Protein AF-A0A1Q3EQX5-F1 (afdb_monomer)

Nearest PDB structures (foldseek):
  5hmq-assembly3_E  TM=5.995E-01  e=2.742E-09  Pseudomonas putida KT2440
  5hmq-assembly2_B  TM=6.016E-01  e=3.491E-09  Pseudomonas putida KT2440
  5hmq-assembly1_A  TM=6.024E-01  e=7.656E-09  Pseudomonas putida KT2440
  5hmq-assembly3_D  TM=6.014E-01  e=9.177E-09  Pseudomonas putida KT2440
  5hmq-assembly1_C  TM=6.022E-01  e=1.169E-08  Pseudomonas putida KT2440

Radius of gyration: 21.99 Å; Cα contacts (8 Å, |Δi|>4): 273; chains: 1; bounding box: 63×46×61 Å

Foldseek 3Di:
DDDPPPPPVDDDDAAEEELVVVDDLVPAAPLRSLVVCLVVPHQEYEYDPSNLVSQLVCVLVVPPCVLAPDDQDDPDPVSNSVRSVVSSQVSQVVSNYDYADDDDDPPQDDDPDVVVVVVVVVVVVVVVVCCVVVVPDDDDLVNVLVVLLVVVLVVLVVVVVVVAAAAEEAACPDPRGQEDVSRLSSQVSNPHLRYAYEDDPCSHCVNVFADPPDPVRGPVPDDPVVVVVVVVVSPVSGDPSRHDDDHDDDD

InterPro domains:
  IPR013022 Xylose isomerase-like, TIM barrel domain [PF01261] (35-211)
  IPR036237 Xylose isomerase-like superfamily [SSF51658] (18-209)
  IPR050312 IolE/XylA/MocC-like [PTHR12110] (12-208)

Sequence (251 aa):
MAAYTVLYPYARPKFAIASLSLGTNAHHDLPTKIRVASNLGYDGIEIFIPDFEGFVNQVREGKHTELFTEPIPTSSSTELDLACAAAVYNLCNSFGLEIPLYQPLRNFENFRSQGHIDTSLAEAERWLRIMPAMKCEKYTMDMYIDAQVDAFRQLGALAEKYGVRIGYEPLSWGTVIDNWMQVWEIVERVDLENVGVLLDSFNTLGNQYADPGQASTICKGQTLAAMLFNLEELAISIPRYATMTMIRLDV

pLDDT: mean 72.01, std 18.44, range [28.59, 95.38]

Mean predicted aligned error: 14.26 Å

Secondary structure (DSSP, 8-state):
---------SPPPP-EEEGGGG--TTTS-HHHHHHHHHHTT-SEEEPPHHHHHHHHHHHHTT-SGGG-SSPPP-S-HHHHHHHHHHHHHHHHHHTT---------TTS----SHHHHHHHHHHHHHHHHHTTTTT-----HHHHHHHHHHHHHHHHHHHGGGT--EEEPPPTT-SS--SHHHHHHHHHHH--TTEEE---HHHHHHHHHB-TTSTTSB-TT--HHHHHHHHHHHHHHS-TTTB--S-EE--

Structure (mmCIF, N/CA/C/O backbone):
data_AF-A0A1Q3EQX5-F1
#
_entry.id   AF-A0A1Q3EQX5-F1
#
loop_
_atom_site.group_PDB
_atom_site.id
_atom_site.type_symbol
_atom_site.label_atom_id
_atom_site.label_alt_id
_atom_site.label_comp_id
_atom_site.label_asym_id
_atom_site.label_entity_id
_atom_site.label_seq_id
_atom_site.pdbx_PDB_ins_code
_atom_site.Cartn_x
_atom_site.Cartn_y
_atom_site.Cartn_z
_atom_site.occupancy
_atom_site.B_iso_or_equiv
_atom_site.auth_seq_id
_atom_site.auth_comp_id
_atom_site.auth_asym_id
_atom_site.auth_atom_id
_atom_site.pdbx_PDB_model_num
ATOM 1 N N . MET A 1 1 ? -36.343 -4.597 -32.261 1.00 39.41 1 MET A N 1
ATOM 2 C CA . MET A 1 1 ? -34.948 -4.854 -31.844 1.00 39.41 1 MET A CA 1
ATOM 3 C C . MET A 1 1 ? -35.008 -5.487 -30.467 1.00 39.41 1 MET A C 1
ATOM 5 O O . MET A 1 1 ? -35.677 -4.917 -29.616 1.00 39.41 1 MET A O 1
ATOM 9 N N . ALA A 1 2 ? -34.407 -6.658 -30.259 1.00 36.16 2 ALA A N 1
ATOM 10 C CA . ALA A 1 2 ? -34.294 -7.234 -28.920 1.00 36.16 2 ALA A CA 1
ATOM 11 C C . ALA A 1 2 ? -33.076 -6.615 -28.223 1.00 36.16 2 ALA A C 1
ATOM 13 O O . ALA A 1 2 ? -31.996 -6.574 -28.813 1.00 36.16 2 ALA A O 1
ATOM 14 N N . ALA A 1 3 ? -33.251 -6.107 -27.004 1.00 39.91 3 ALA A N 1
ATOM 15 C CA . ALA A 1 3 ? -32.132 -5.626 -26.206 1.00 39.91 3 ALA A CA 1
ATOM 16 C C . ALA A 1 3 ? -31.326 -6.831 -25.701 1.00 39.91 3 ALA A C 1
ATOM 18 O O . ALA A 1 3 ? -31.868 -7.698 -25.016 1.00 39.91 3 ALA A O 1
ATOM 19 N N . TYR A 1 4 ? -30.036 -6.883 -26.037 1.00 39.75 4 TYR A N 1
ATOM 20 C CA . TYR A 1 4 ? -29.109 -7.837 -25.435 1.00 39.75 4 TYR A CA 1
ATOM 21 C C . TYR A 1 4 ? -28.805 -7.396 -24.000 1.00 39.75 4 TYR A C 1
ATOM 23 O O . TYR A 1 4 ? -27.875 -6.630 -23.757 1.00 39.75 4 TYR A O 1
ATOM 31 N N . THR A 1 5 ? -29.587 -7.887 -23.040 1.00 43.94 5 THR A N 1
ATOM 32 C CA . THR A 1 5 ? -29.215 -7.812 -21.625 1.00 43.94 5 THR A CA 1
ATOM 33 C C . THR A 1 5 ? -28.062 -8.782 -21.388 1.00 43.94 5 THR A C 1
ATOM 35 O O . THR A 1 5 ? -28.277 -9.978 -21.194 1.00 43.94 5 THR A O 1
ATOM 38 N N . VAL A 1 6 ? -26.829 -8.273 -21.429 1.00 46.66 6 VAL A N 1
ATOM 39 C CA . VAL A 1 6 ? -25.641 -9.029 -21.020 1.00 46.66 6 VAL A CA 1
ATOM 40 C C . VAL A 1 6 ? -25.728 -9.257 -19.512 1.00 46.66 6 VAL A C 1
ATOM 42 O O . VAL A 1 6 ? -25.419 -8.377 -18.711 1.00 46.66 6 VAL A O 1
ATOM 45 N N . LEU A 1 7 ? -26.197 -10.442 -19.125 1.00 42.22 7 LEU A N 1
ATOM 46 C CA . LEU A 1 7 ? -26.179 -10.902 -17.742 1.00 42.22 7 LEU A CA 1
ATOM 47 C C . LEU A 1 7 ? -24.734 -11.236 -17.360 1.00 42.22 7 LEU A C 1
ATOM 49 O O . LEU A 1 7 ? -24.261 -12.341 -17.619 1.00 42.22 7 LEU A O 1
ATOM 53 N N . TYR A 1 8 ? -24.035 -10.287 -16.738 1.00 43.44 8 TYR A N 1
ATOM 54 C CA . TYR A 1 8 ? -22.790 -10.589 -16.037 1.00 43.44 8 TYR A CA 1
ATOM 55 C C . TYR A 1 8 ? -23.115 -11.518 -14.851 1.00 43.44 8 TYR A C 1
ATOM 57 O O . TYR A 1 8 ? -23.875 -11.114 -13.971 1.00 43.44 8 TYR A O 1
ATOM 65 N N . PRO A 1 9 ? -22.569 -12.748 -14.788 1.00 54.41 9 PRO A N 1
ATOM 66 C CA . PRO A 1 9 ? -22.920 -13.731 -13.756 1.00 54.41 9 PRO A CA 1
ATOM 67 C C . PRO A 1 9 ? -22.242 -13.464 -12.400 1.00 54.41 9 PRO A C 1
ATOM 69 O O . PRO A 1 9 ? -22.281 -14.306 -11.505 1.00 54.41 9 PRO A O 1
ATOM 72 N N . TYR A 1 10 ? -21.599 -12.307 -12.244 1.00 55.72 10 TYR A N 1
ATOM 73 C CA . TYR A 1 10 ? -20.853 -11.920 -11.055 1.00 55.72 10 TYR A CA 1
ATOM 74 C C . TYR A 1 10 ? -21.600 -10.817 -10.308 1.00 55.72 10 TYR A C 1
ATOM 76 O O . TYR A 1 10 ? -22.130 -9.889 -10.920 1.00 55.72 10 TYR A O 1
ATOM 84 N N . ALA A 1 11 ? -21.620 -10.906 -8.975 1.00 66.12 11 ALA A N 1
ATOM 85 C CA . ALA A 1 11 ? -22.065 -9.801 -8.133 1.00 66.12 11 ALA A CA 1
ATOM 86 C C . ALA A 1 11 ? -21.273 -8.529 -8.480 1.00 66.12 11 ALA A C 1
ATOM 88 O O . ALA A 1 11 ? -20.097 -8.621 -8.848 1.00 66.12 11 ALA A O 1
ATOM 89 N N . ARG A 1 12 ? -21.905 -7.351 -8.356 1.00 72.38 12 ARG A N 1
ATOM 90 C CA . ARG A 1 12 ? -21.215 -6.079 -8.615 1.00 72.38 12 ARG A CA 1
ATOM 91 C C . ARG A 1 12 ? -19.914 -6.026 -7.794 1.00 72.38 12 ARG A C 1
ATOM 93 O O . ARG A 1 12 ? -19.954 -6.405 -6.619 1.00 72.38 12 ARG A O 1
ATOM 100 N N . PRO A 1 13 ? -18.784 -5.574 -8.366 1.00 69.25 13 PRO A N 1
ATOM 101 C CA . PRO A 1 13 ? -17.584 -5.348 -7.577 1.00 69.25 13 PRO A CA 1
ATOM 102 C C . PRO A 1 13 ? -17.877 -4.380 -6.426 1.00 69.25 13 PRO A C 1
ATOM 104 O O . PRO A 1 13 ? -18.738 -3.499 -6.547 1.00 69.25 13 PRO A O 1
ATOM 107 N N . LYS A 1 14 ? -17.167 -4.566 -5.311 1.00 71.00 14 LYS A N 1
ATOM 108 C CA . LYS A 1 14 ? -17.098 -3.557 -4.256 1.00 71.00 14 LYS A CA 1
ATOM 109 C C . LYS A 1 14 ? -16.075 -2.501 -4.660 1.00 71.00 14 LYS A C 1
ATOM 111 O O . LYS A 1 14 ? -14.996 -2.868 -5.119 1.00 71.00 14 LYS A O 1
ATOM 116 N N . PHE A 1 15 ? -16.393 -1.227 -4.465 1.00 74.81 15 PHE A N 1
ATOM 117 C CA . PHE A 1 15 ? -15.495 -0.116 -4.786 1.00 74.81 15 PHE A CA 1
ATOM 118 C C . PHE A 1 15 ? -15.176 0.707 -3.542 1.00 74.81 15 PHE A C 1
ATOM 120 O O . PHE A 1 15 ? -16.088 1.140 -2.846 1.00 74.81 15 PHE A O 1
ATOM 127 N N . ALA A 1 16 ? -13.894 0.969 -3.295 1.00 70.25 16 ALA A N 1
ATOM 128 C CA . ALA A 1 16 ? -13.433 1.881 -2.252 1.00 70.25 16 ALA A CA 1
ATOM 129 C C . ALA A 1 16 ? -12.752 3.114 -2.867 1.00 70.25 16 ALA A C 1
ATOM 131 O O . ALA A 1 16 ? -12.384 3.101 -4.043 1.00 70.25 16 ALA A O 1
ATOM 132 N N . ILE A 1 17 ? -12.586 4.176 -2.077 1.00 81.50 17 ILE A N 1
ATOM 133 C CA . ILE A 1 17 ? -11.871 5.398 -2.474 1.00 81.50 17 ILE A CA 1
ATOM 134 C C . ILE A 1 17 ? -10.913 5.856 -1.370 1.00 81.50 17 ILE A C 1
ATOM 136 O O . ILE A 1 17 ? -11.263 5.816 -0.194 1.00 81.50 17 ILE A O 1
ATOM 140 N N . ALA A 1 18 ? -9.715 6.320 -1.722 1.00 76.25 18 ALA A N 1
ATOM 141 C CA . ALA A 1 18 ? -8.799 6.907 -0.748 1.00 76.25 18 ALA A CA 1
ATOM 142 C C . ALA A 1 18 ? -9.283 8.292 -0.292 1.00 76.25 18 ALA A C 1
ATOM 144 O O . ALA A 1 18 ? -9.729 9.114 -1.096 1.00 76.25 18 ALA A O 1
ATOM 145 N N . SER A 1 19 ? -9.154 8.596 1.000 1.00 74.50 19 SER A N 1
ATOM 146 C CA . SER A 1 19 ? -9.582 9.873 1.579 1.00 74.50 19 SER A CA 1
ATOM 147 C C . SER A 1 19 ? -8.845 11.062 0.954 1.00 74.50 19 SER A C 1
ATOM 149 O O . SER A 1 19 ? -9.437 12.129 0.788 1.00 74.50 19 SER A O 1
ATOM 151 N N . LEU A 1 20 ? -7.594 10.879 0.515 1.00 85.88 20 LEU A N 1
ATOM 152 C CA . LEU A 1 20 ? -6.826 11.875 -0.242 1.00 85.88 20 LEU A CA 1
ATOM 153 C C . LEU A 1 20 ? -7.478 12.224 -1.595 1.00 85.88 20 LEU A C 1
ATOM 155 O O . LEU A 1 20 ? -7.461 13.383 -2.010 1.00 85.88 20 LEU A O 1
ATOM 159 N N . SER A 1 21 ? -8.109 11.252 -2.262 1.00 88.06 21 SER A N 1
ATOM 160 C CA . SER A 1 21 ? -8.831 11.452 -3.528 1.00 88.06 21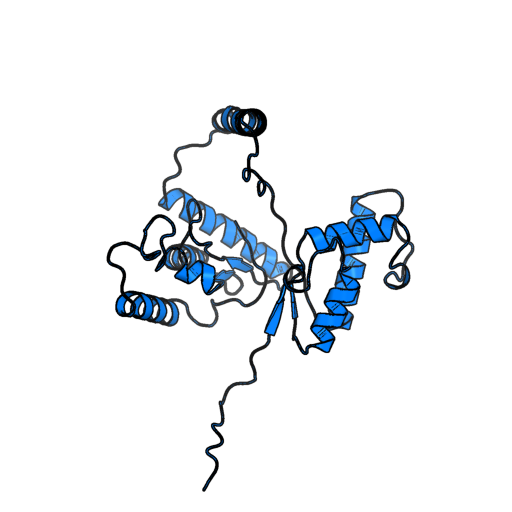 SER A CA 1
ATOM 161 C C . SER A 1 21 ? -10.120 12.268 -3.360 1.00 88.06 21 SER A C 1
ATOM 163 O O . SER A 1 21 ? -10.646 12.787 -4.341 1.00 88.06 21 SER A O 1
ATOM 165 N N . LEU A 1 22 ? -10.605 12.437 -2.124 1.00 90.25 22 LEU A N 1
ATOM 166 C CA . LEU A 1 22 ? -11.746 13.287 -1.763 1.00 90.25 22 LEU A CA 1
ATOM 167 C C . LEU A 1 22 ? -11.322 14.712 -1.344 1.00 90.25 22 LEU A C 1
ATOM 169 O O . LEU A 1 22 ? -12.043 15.401 -0.624 1.00 90.25 22 LEU A O 1
ATOM 173 N N . GLY A 1 23 ? -10.149 15.165 -1.802 1.00 89.69 23 GLY A N 1
ATOM 174 C CA . GLY A 1 23 ? -9.630 16.523 -1.611 1.00 89.69 23 GLY A CA 1
ATOM 175 C C . GLY A 1 23 ? -8.564 16.632 -0.516 1.00 89.69 23 GLY A C 1
ATOM 176 O O . GLY A 1 23 ? -8.268 15.681 0.197 1.00 89.69 23 GLY A O 1
ATOM 177 N N . THR A 1 24 ? -7.957 17.809 -0.353 1.00 88.38 24 THR A N 1
ATOM 178 C CA . THR A 1 24 ? -6.918 18.028 0.675 1.00 88.38 24 THR A CA 1
ATOM 179 C C . THR A 1 24 ? -7.499 18.152 2.092 1.00 88.38 24 THR A C 1
ATOM 181 O O . THR A 1 24 ? -8.534 18.800 2.281 1.00 88.38 24 THR A O 1
ATOM 184 N N . ASN A 1 25 ? -6.792 17.588 3.081 1.00 84.88 25 ASN A N 1
ATOM 185 C CA . ASN A 1 25 ? -7.068 17.717 4.520 1.00 84.88 25 ASN A CA 1
ATOM 186 C C . ASN A 1 25 ? -7.043 19.177 5.022 1.00 84.88 25 ASN A C 1
ATOM 188 O O . ASN A 1 25 ? -7.654 19.494 6.038 1.00 84.88 25 ASN A O 1
ATOM 192 N N . ALA A 1 26 ? -6.387 20.084 4.289 1.00 87.44 26 ALA A N 1
ATOM 193 C CA . ALA A 1 26 ? -6.350 21.515 4.590 1.00 87.44 26 ALA A CA 1
ATOM 194 C C . ALA A 1 26 ? -7.715 22.214 4.424 1.00 87.44 26 ALA A C 1
ATOM 196 O O . ALA A 1 26 ? -7.906 23.324 4.927 1.00 87.44 26 ALA A O 1
ATOM 197 N N . HIS A 1 27 ? -8.654 21.596 3.697 1.00 90.88 27 HIS A N 1
ATOM 198 C CA . HIS A 1 27 ? -9.968 22.172 3.378 1.00 90.88 27 HIS A CA 1
ATOM 199 C C . HIS A 1 27 ? -11.146 21.218 3.623 1.00 90.88 27 HIS A C 1
ATOM 201 O O . HIS A 1 27 ? -12.273 21.685 3.765 1.00 90.88 27 HIS A O 1
ATOM 207 N N . HIS A 1 28 ? -10.904 19.906 3.688 1.00 93.56 28 HIS A N 1
ATOM 208 C CA . HIS A 1 28 ? -11.940 18.888 3.855 1.00 93.56 28 HIS A CA 1
ATOM 209 C C . HIS A 1 28 ? -11.570 17.998 5.039 1.00 93.56 28 HIS A C 1
ATOM 211 O O . HIS A 1 28 ? -10.578 17.272 4.974 1.00 93.56 28 HIS A O 1
ATOM 217 N N . ASP A 1 29 ? -12.355 18.051 6.116 1.00 94.00 29 ASP A N 1
ATOM 218 C CA . ASP A 1 29 ? -12.143 17.168 7.260 1.00 94.00 29 ASP A CA 1
ATOM 219 C C . ASP A 1 29 ? -12.505 15.707 6.943 1.00 94.00 29 ASP A C 1
ATOM 221 O O . ASP A 1 29 ? -13.313 15.397 6.059 1.00 94.00 29 ASP A O 1
ATOM 225 N N . LEU A 1 30 ? -11.873 14.794 7.680 1.00 86.44 30 LEU A N 1
ATOM 226 C CA . LEU A 1 30 ? -12.050 13.359 7.500 1.00 86.44 30 LEU A CA 1
ATOM 227 C C . LEU A 1 30 ? -13.516 12.895 7.696 1.00 86.44 30 LEU A C 1
ATOM 229 O O . LEU A 1 30 ? -14.008 12.156 6.838 1.00 86.44 30 LEU A O 1
ATOM 233 N N . PRO A 1 31 ? -14.275 13.359 8.714 1.00 94.19 31 PRO A N 1
ATOM 234 C CA . PRO A 1 31 ? -15.697 13.030 8.843 1.00 94.19 31 PRO A CA 1
ATOM 235 C C . PRO A 1 31 ? -16.547 13.429 7.627 1.00 94.19 31 PRO A C 1
ATOM 237 O O . PRO A 1 31 ? -17.474 12.715 7.241 1.00 94.19 31 PRO A O 1
ATOM 240 N N . THR A 1 32 ? -16.245 14.556 6.984 1.00 95.19 32 THR A N 1
ATOM 241 C CA . THR A 1 32 ? -16.928 15.002 5.764 1.00 95.19 32 THR A CA 1
ATOM 242 C C . THR A 1 32 ? -16.579 14.120 4.572 1.00 95.19 32 THR A C 1
ATOM 244 O O . THR A 1 32 ? -17.487 13.718 3.844 1.00 95.19 32 THR A O 1
ATOM 247 N N . LYS A 1 33 ? -15.311 13.726 4.415 1.00 94.50 33 LYS A N 1
ATOM 248 C CA . LYS A 1 33 ? -14.885 12.776 3.373 1.00 94.50 33 LYS A CA 1
ATOM 249 C C . LYS A 1 33 ? -15.587 11.421 3.499 1.00 94.50 33 LYS A C 1
ATOM 251 O O . LYS A 1 33 ? -16.110 10.924 2.507 1.00 94.50 33 LYS A O 1
ATOM 256 N N . ILE A 1 34 ? -15.682 10.874 4.713 1.00 84.12 34 ILE A N 1
ATOM 257 C CA . ILE A 1 34 ? -16.412 9.625 5.003 1.00 84.12 34 ILE A CA 1
ATOM 258 C C . ILE A 1 34 ? -17.883 9.732 4.563 1.00 84.12 34 ILE A C 1
ATOM 260 O O . ILE A 1 34 ? -18.381 8.881 3.822 1.00 84.12 34 ILE A O 1
ATOM 264 N N . ARG A 1 35 ? -18.566 10.823 4.940 1.00 92.75 35 ARG A N 1
ATOM 265 C CA . ARG A 1 35 ? -19.962 11.086 4.539 1.00 92.75 35 ARG A CA 1
ATOM 266 C C . ARG A 1 35 ? -20.120 11.229 3.018 1.00 92.75 35 ARG A C 1
ATOM 268 O O . ARG A 1 35 ? -21.101 10.745 2.460 1.00 92.75 35 ARG A O 1
ATOM 275 N N . VAL A 1 36 ? -19.160 11.857 2.334 1.00 94.56 36 VAL A N 1
ATOM 276 C CA . VAL A 1 36 ? -19.157 11.984 0.865 1.00 94.56 36 VAL A CA 1
ATOM 277 C C . VAL A 1 36 ? -18.952 10.630 0.179 1.00 94.56 36 VAL A C 1
ATOM 279 O O . VAL A 1 36 ? -19.701 10.327 -0.746 1.00 94.56 36 VAL A O 1
ATOM 282 N N . ALA A 1 37 ? -18.017 9.794 0.644 1.00 85.19 37 ALA A N 1
ATOM 283 C CA . ALA A 1 37 ? -17.800 8.452 0.095 1.00 85.19 37 ALA A CA 1
ATOM 284 C C . ALA A 1 37 ? -19.085 7.602 0.149 1.00 85.19 37 ALA A C 1
ATOM 286 O O . ALA A 1 37 ? -19.503 7.041 -0.866 1.00 85.19 37 ALA A O 1
ATOM 287 N N . SER A 1 38 ? -19.762 7.596 1.304 1.00 87.75 38 SER A N 1
ATOM 288 C CA . SER A 1 38 ? -21.052 6.917 1.480 1.00 87.75 38 SER A CA 1
ATOM 289 C C . SER A 1 38 ? -22.136 7.470 0.543 1.00 87.75 38 SER A C 1
ATOM 291 O O . SER A 1 38 ? -22.792 6.699 -0.157 1.00 87.75 38 SER A O 1
ATOM 293 N N . ASN A 1 39 ? -22.290 8.797 0.454 1.00 92.56 39 ASN A N 1
ATOM 294 C CA . ASN A 1 39 ? -23.297 9.433 -0.408 1.00 92.56 39 ASN A CA 1
ATOM 295 C C . ASN A 1 39 ? -23.067 9.193 -1.912 1.00 92.56 39 ASN A C 1
ATOM 297 O O . ASN A 1 39 ? -24.021 9.230 -2.687 1.00 92.56 39 ASN A O 1
ATOM 301 N N . LEU A 1 40 ? -21.820 8.954 -2.330 1.00 91.88 40 LEU A N 1
ATOM 302 C CA . LEU A 1 40 ? -21.461 8.603 -3.709 1.00 91.88 40 LEU A CA 1
ATOM 303 C C . LEU A 1 40 ? -21.607 7.100 -4.014 1.00 91.88 40 LEU A C 1
ATOM 305 O O . LEU A 1 40 ? -21.437 6.697 -5.163 1.00 91.88 40 LEU A O 1
ATOM 309 N N . GLY A 1 41 ? -21.960 6.277 -3.020 1.00 85.69 41 GLY A N 1
ATOM 310 C CA . GLY A 1 41 ? -22.214 4.846 -3.195 1.00 85.69 41 GLY A CA 1
ATOM 311 C C . GLY A 1 41 ? -20.962 3.965 -3.214 1.00 85.69 41 GLY A C 1
ATOM 312 O O . GLY A 1 41 ? -21.034 2.847 -3.725 1.00 85.69 41 GLY A O 1
ATOM 313 N N . TYR A 1 42 ? -19.836 4.438 -2.668 1.00 80.44 42 TYR A N 1
ATOM 314 C CA . TYR A 1 42 ? -18.674 3.581 -2.419 1.00 80.44 42 TYR A CA 1
ATOM 315 C C . TYR A 1 42 ? -18.970 2.577 -1.293 1.00 80.44 42 TYR A C 1
ATOM 317 O O . TYR A 1 42 ? -19.637 2.893 -0.311 1.00 80.44 42 TYR A O 1
ATOM 325 N N . ASP A 1 43 ? -18.431 1.367 -1.431 1.00 75.94 43 ASP A N 1
ATOM 326 C CA . ASP A 1 43 ? -18.483 0.278 -0.450 1.00 75.94 43 ASP A CA 1
ATOM 327 C C . ASP A 1 43 ? -17.351 0.349 0.595 1.00 75.94 43 ASP A C 1
ATOM 329 O O . ASP A 1 43 ? -17.261 -0.530 1.450 1.00 75.94 43 ASP A O 1
ATOM 333 N N . GLY A 1 44 ? -16.449 1.331 0.487 1.00 67.75 44 GLY A N 1
ATOM 334 C CA . GLY A 1 44 ? -15.261 1.473 1.330 1.00 67.75 44 GLY A CA 1
ATOM 335 C C . GLY A 1 44 ? -14.612 2.859 1.222 1.00 67.75 44 GLY A C 1
ATOM 336 O O . GLY A 1 44 ? -14.765 3.556 0.217 1.00 67.75 44 GLY A O 1
ATOM 337 N N . ILE A 1 45 ? -13.845 3.246 2.242 1.00 72.62 45 ILE A N 1
ATOM 338 C CA . ILE A 1 45 ? -12.901 4.370 2.186 1.00 72.62 45 ILE A CA 1
ATOM 339 C C . ILE A 1 45 ? -11.558 3.899 2.754 1.00 72.62 45 ILE A C 1
ATOM 341 O O . ILE A 1 45 ? -11.537 3.193 3.755 1.00 72.62 45 ILE A O 1
ATOM 345 N N . GLU A 1 46 ? -10.450 4.276 2.127 1.00 72.75 46 GLU A N 1
ATOM 346 C CA . GLU A 1 46 ? -9.101 4.101 2.677 1.00 72.75 46 GLU A CA 1
ATOM 347 C C . GLU A 1 46 ? -8.671 5.413 3.343 1.00 72.75 46 GLU A C 1
ATOM 349 O O . GLU A 1 46 ? -8.841 6.484 2.760 1.00 72.75 46 GLU A O 1
ATOM 354 N N . ILE A 1 47 ? -8.124 5.361 4.561 1.00 67.31 47 ILE A N 1
ATOM 355 C CA . ILE A 1 47 ? -7.754 6.573 5.307 1.00 67.31 47 ILE A CA 1
ATOM 356 C C . ILE A 1 47 ? -6.274 6.891 5.143 1.00 67.31 47 ILE A C 1
ATOM 358 O O . ILE A 1 47 ? -5.402 6.146 5.584 1.00 67.31 47 ILE A O 1
ATOM 362 N N . PHE A 1 48 ? -6.012 8.051 4.548 1.00 76.44 48 PHE A N 1
ATOM 363 C CA . PHE A 1 48 ? -4.681 8.607 4.397 1.00 76.44 48 PHE A CA 1
ATOM 364 C C . PHE A 1 48 ? -4.208 9.281 5.693 1.00 76.44 48 PHE A C 1
ATOM 366 O O . PHE A 1 48 ? -4.961 9.972 6.379 1.00 76.44 48 PHE A O 1
ATOM 373 N N . ILE A 1 49 ? -2.930 9.112 6.017 1.00 69.50 49 ILE A N 1
ATOM 374 C CA . ILE A 1 49 ? -2.337 9.489 7.309 1.00 69.50 49 ILE A CA 1
ATOM 375 C C . ILE A 1 49 ? -2.536 10.982 7.659 1.00 69.50 49 ILE A C 1
ATOM 377 O O . ILE A 1 49 ? -3.100 11.254 8.718 1.00 69.50 49 ILE A O 1
ATOM 381 N N . PRO A 1 50 ? -2.205 11.959 6.784 1.00 79.62 50 PRO A N 1
ATOM 382 C CA . PRO A 1 50 ? -2.526 13.370 7.011 1.00 79.62 50 PRO A CA 1
ATOM 383 C C . PRO A 1 50 ? -4.004 13.697 7.273 1.00 79.62 50 PRO A C 1
ATOM 385 O O . PRO A 1 50 ? -4.286 14.706 7.924 1.00 79.62 50 PRO A O 1
ATOM 388 N N . ASP A 1 51 ? -4.960 12.901 6.780 1.00 76.88 51 ASP A N 1
ATOM 389 C CA . ASP A 1 51 ? -6.379 13.093 7.117 1.00 76.88 51 ASP A CA 1
ATOM 390 C C . ASP A 1 51 ? -6.662 12.684 8.566 1.00 76.88 51 ASP A C 1
ATOM 392 O O . ASP A 1 51 ? -7.389 13.382 9.277 1.00 76.88 51 ASP A O 1
ATOM 396 N N . PHE A 1 52 ? -6.047 11.590 9.023 1.00 78.25 52 PHE A N 1
ATOM 397 C CA . PHE A 1 52 ? -6.148 11.131 10.404 1.00 78.25 52 PHE A CA 1
ATOM 398 C C . PHE A 1 52 ? -5.443 12.084 11.385 1.00 78.25 52 PHE A C 1
ATOM 400 O O . PHE A 1 52 ? -6.052 12.529 12.356 1.00 78.25 52 PHE A O 1
ATOM 407 N N . GLU A 1 53 ? -4.201 12.485 11.105 1.00 81.50 53 GLU A N 1
ATOM 408 C CA . GLU A 1 53 ? -3.460 13.463 11.920 1.00 81.50 53 GLU A CA 1
ATOM 409 C C . GLU A 1 53 ? -4.163 14.832 11.958 1.00 81.50 53 GLU A C 1
ATOM 411 O O . GLU A 1 53 ? -4.220 15.494 12.999 1.00 81.50 53 GLU A O 1
ATOM 416 N N . GLY A 1 54 ? -4.749 15.251 10.830 1.00 86.94 54 GLY A N 1
ATOM 417 C CA . GLY A 1 54 ? -5.581 16.450 10.745 1.00 86.94 54 GLY A CA 1
ATOM 418 C C . GLY A 1 54 ? -6.815 16.365 11.646 1.00 86.94 54 GLY A C 1
ATOM 419 O O . GLY A 1 54 ? -7.103 17.313 12.378 1.00 86.94 54 GLY A O 1
ATOM 420 N N . P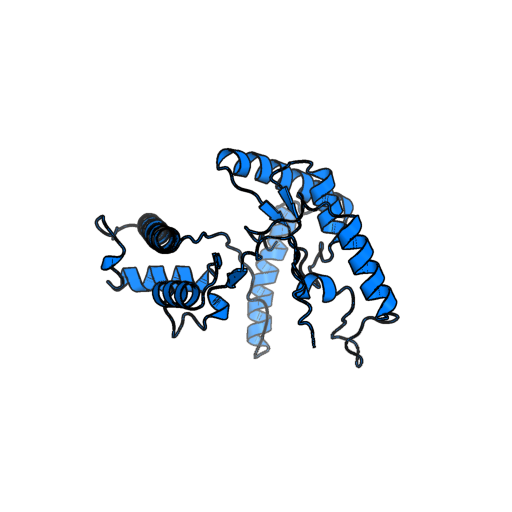HE A 1 55 ? -7.503 15.220 11.652 1.00 87.12 55 PHE A N 1
ATOM 421 C CA . PHE A 1 55 ? -8.638 14.966 12.539 1.00 87.12 55 PHE A CA 1
ATOM 422 C C . PHE A 1 55 ? -8.243 15.007 14.024 1.00 87.12 55 PHE A C 1
ATOM 424 O O . PHE A 1 55 ? -8.882 15.720 14.796 1.00 87.12 55 PHE A O 1
ATOM 431 N N . VAL A 1 56 ? -7.155 14.335 14.420 1.00 85.44 56 VAL A N 1
ATOM 432 C CA . VAL A 1 56 ? -6.636 14.357 15.804 1.00 85.44 56 VAL A CA 1
ATOM 433 C C . VAL A 1 56 ? -6.419 15.794 16.296 1.00 85.44 56 VAL A C 1
ATOM 435 O O . VAL A 1 56 ? -6.817 16.151 17.407 1.00 85.44 56 VAL A O 1
ATOM 438 N N . ASN A 1 57 ? -5.816 16.653 15.471 1.00 89.25 57 ASN A N 1
ATOM 439 C CA . ASN A 1 57 ? -5.580 18.050 15.840 1.00 89.25 57 ASN A CA 1
ATOM 440 C C . ASN A 1 57 ? -6.882 18.865 15.931 1.00 89.25 57 ASN A C 1
ATOM 442 O O . ASN A 1 57 ? -7.024 19.686 16.833 1.00 89.25 57 ASN A O 1
ATOM 446 N N . GLN A 1 58 ? -7.873 18.595 15.079 1.00 91.00 58 GLN A N 1
ATOM 447 C CA . GLN A 1 58 ? -9.200 19.213 15.192 1.00 91.00 58 GLN A CA 1
ATOM 448 C C . GLN A 1 58 ? -9.910 18.810 16.499 1.00 91.00 58 GLN A C 1
ATOM 450 O O . GLN A 1 58 ? -10.558 19.649 17.125 1.00 91.00 58 GLN A O 1
ATOM 455 N N . VAL A 1 59 ? -9.732 17.570 16.965 1.00 88.88 59 VAL A N 1
ATOM 456 C CA . VAL A 1 59 ? -10.248 17.108 18.266 1.00 88.88 59 VAL A CA 1
ATOM 457 C C . VAL A 1 59 ? -9.528 17.796 19.436 1.00 88.88 59 VAL A C 1
ATOM 459 O O . VAL A 1 59 ? -10.191 18.215 20.384 1.00 88.88 59 VAL A O 1
ATOM 462 N N . ARG A 1 60 ? -8.204 18.028 19.352 1.00 88.12 60 ARG A N 1
ATOM 463 C CA . ARG A 1 60 ? -7.454 18.861 20.329 1.00 88.12 60 ARG A CA 1
ATOM 464 C C . ARG A 1 60 ? -8.018 20.281 20.446 1.00 88.12 60 ARG A C 1
ATOM 466 O O . ARG A 1 60 ? -8.010 20.856 21.530 1.00 88.12 60 ARG A O 1
ATOM 473 N N . GLU A 1 61 ? -8.524 20.833 19.346 1.00 90.44 61 GLU A N 1
ATOM 474 C CA . GLU A 1 61 ? -9.180 22.147 19.285 1.00 90.44 61 GLU A CA 1
ATOM 475 C C . GLU A 1 61 ? -10.649 22.132 19.763 1.00 90.44 61 GLU A C 1
ATOM 477 O O . GLU A 1 61 ? -11.309 23.171 19.738 1.00 90.44 61 GLU A O 1
ATOM 482 N N . GLY A 1 62 ? -11.181 20.981 20.193 1.00 89.00 62 GLY A N 1
ATOM 483 C CA . GLY A 1 62 ? -12.561 20.835 20.667 1.00 89.00 62 GLY A CA 1
ATOM 484 C C . GLY A 1 62 ? -13.612 20.689 19.560 1.00 89.00 62 GLY A C 1
ATOM 485 O O . GLY A 1 62 ? -14.792 20.942 19.810 1.00 89.00 62 GLY A O 1
ATOM 486 N N . LYS A 1 63 ? -13.213 20.299 18.341 1.00 90.62 63 LYS A N 1
ATOM 487 C CA . LYS A 1 63 ? -14.127 19.963 17.231 1.00 90.62 63 LYS A CA 1
ATOM 488 C C . LYS A 1 63 ? -14.464 18.468 17.236 1.00 90.62 63 LYS A C 1
ATOM 490 O O . LYS A 1 63 ? -13.759 17.673 17.852 1.00 90.62 63 LYS A O 1
ATOM 495 N N . HIS A 1 64 ? -15.519 18.095 16.508 1.00 90.06 64 HIS A N 1
ATOM 496 C CA . HIS A 1 64 ? -15.984 16.708 16.330 1.00 90.06 64 HIS A CA 1
ATOM 497 C C . HIS A 1 64 ? -16.284 15.962 17.642 1.00 90.06 64 HIS A C 1
ATOM 499 O O . HIS A 1 64 ? -16.203 14.735 17.702 1.00 90.06 64 HIS A O 1
ATOM 505 N N . THR A 1 65 ? -16.614 16.690 18.713 1.00 88.88 65 THR A N 1
ATOM 506 C CA . THR A 1 65 ? -16.884 16.118 20.042 1.00 88.88 65 THR A CA 1
ATOM 507 C C . THR A 1 65 ? -18.119 15.217 20.045 1.00 88.88 65 THR A C 1
ATOM 509 O O . THR A 1 65 ? -18.212 14.315 20.871 1.00 88.88 65 THR A O 1
ATOM 512 N N . GLU A 1 66 ? -19.020 15.383 19.074 1.00 91.06 66 GLU A N 1
ATOM 513 C CA . GLU A 1 66 ? -20.172 14.514 18.831 1.00 91.06 66 GLU A CA 1
ATOM 514 C C . GLU A 1 66 ? -19.812 13.088 18.376 1.00 91.06 66 GLU A C 1
ATOM 516 O O . GLU A 1 66 ? -20.677 12.213 18.392 1.00 91.06 66 GLU A O 1
ATOM 521 N N . LEU A 1 67 ? -18.557 12.836 17.982 1.00 82.81 67 LEU A N 1
ATOM 522 C CA . LEU A 1 67 ? -18.067 11.505 17.596 1.00 82.81 67 LEU A CA 1
ATOM 523 C C . LEU A 1 67 ? -17.569 10.664 18.786 1.00 82.81 67 LEU A C 1
ATOM 525 O O . LEU A 1 67 ? -17.179 9.510 18.598 1.00 82.81 67 LEU A O 1
ATOM 529 N N . PHE A 1 68 ? -17.569 11.223 19.999 1.00 85.50 68 PHE A N 1
ATOM 530 C CA . PHE A 1 68 ? -17.031 10.591 21.203 1.00 85.50 68 PHE A CA 1
ATOM 531 C C . PHE A 1 68 ? -18.150 10.300 22.207 1.00 85.50 68 PHE A C 1
ATOM 533 O O . PHE A 1 68 ? -18.919 11.183 22.578 1.00 85.50 68 PHE A O 1
ATOM 540 N N . THR A 1 69 ? -18.234 9.051 22.672 1.00 76.94 69 THR A N 1
ATOM 541 C CA . THR A 1 69 ? -19.185 8.634 23.721 1.00 76.94 69 THR A CA 1
ATOM 542 C C . THR A 1 69 ? -18.614 8.764 25.132 1.00 76.94 69 THR A C 1
ATOM 544 O O . THR A 1 69 ? -19.374 8.850 26.091 1.00 76.94 69 THR A O 1
ATOM 547 N N . GLU A 1 70 ? -17.286 8.781 25.252 1.00 79.44 70 GLU A N 1
ATOM 548 C CA . GLU A 1 70 ? -16.531 8.879 26.504 1.00 79.44 70 GLU A CA 1
ATOM 549 C C . GLU A 1 70 ? -15.742 10.202 26.562 1.00 79.44 70 GLU A C 1
ATOM 551 O O . GLU A 1 70 ? -15.480 10.803 25.514 1.00 79.44 70 GLU A O 1
ATOM 556 N N . PRO A 1 71 ? -15.328 10.676 27.755 1.00 82.88 71 PRO A N 1
ATOM 557 C CA . PRO A 1 71 ? -14.530 11.892 27.889 1.00 82.88 71 PRO A CA 1
ATOM 558 C C . PRO A 1 71 ? -13.217 11.829 27.095 1.00 82.88 71 PRO A C 1
ATOM 560 O O . PRO A 1 71 ? -12.432 10.892 27.237 1.00 82.88 71 PRO A O 1
ATOM 563 N N . ILE A 1 72 ? -12.954 12.861 26.290 1.00 83.44 72 ILE A N 1
ATOM 564 C CA . ILE A 1 72 ? -11.750 12.960 25.454 1.00 83.44 72 ILE A CA 1
ATOM 565 C C . ILE A 1 72 ? -10.502 13.122 26.353 1.00 83.44 72 ILE A C 1
ATOM 567 O O . ILE A 1 72 ? -10.465 14.063 27.154 1.00 83.44 72 ILE A O 1
ATOM 571 N N . PRO A 1 73 ? -9.467 12.262 26.233 1.00 80.50 73 PRO A N 1
ATOM 572 C CA . PRO A 1 73 ? -8.238 12.380 27.019 1.00 80.50 73 PRO A CA 1
ATOM 573 C C . PRO A 1 73 ? -7.478 13.683 26.739 1.00 80.50 73 PRO A C 1
ATOM 575 O O . PR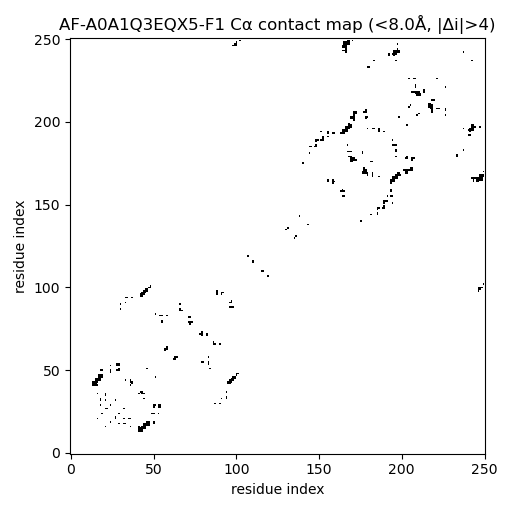O A 1 73 ? -7.276 14.064 25.587 1.00 80.50 73 PRO A O 1
ATOM 578 N N . THR A 1 74 ? -7.009 14.354 27.794 1.00 73.88 74 THR A N 1
ATOM 579 C CA . THR A 1 74 ? -6.335 15.666 27.707 1.00 73.88 74 THR A CA 1
ATOM 580 C C . THR A 1 74 ? -4.841 15.636 28.049 1.00 73.88 74 THR A C 1
ATOM 582 O O . THR A 1 74 ? -4.147 16.627 27.826 1.00 73.88 74 THR A O 1
ATOM 585 N N . SER A 1 75 ? -4.334 14.525 28.594 1.00 60.03 75 SER A N 1
ATOM 586 C CA . SER A 1 75 ? -3.016 14.435 29.248 1.00 60.03 75 SER A CA 1
ATOM 587 C C . SER A 1 75 ? -1.918 13.719 28.457 1.00 60.03 75 SER A C 1
ATOM 589 O O . SER A 1 75 ? -0.740 13.938 28.736 1.00 60.03 75 SER A O 1
ATOM 591 N N . SER A 1 76 ? -2.268 12.867 27.493 1.00 66.31 76 SER A N 1
ATOM 592 C CA . SER A 1 76 ? -1.319 12.046 26.729 1.00 66.31 76 SER A CA 1
ATOM 593 C C . SER A 1 76 ? -1.645 12.105 25.244 1.00 66.31 76 SER A C 1
ATOM 595 O O . SER A 1 76 ? -2.804 11.939 24.859 1.00 66.31 76 SER A O 1
ATOM 597 N N . SER A 1 77 ? -0.626 12.303 24.399 1.00 65.44 77 SER A N 1
ATOM 598 C CA . SER A 1 77 ? -0.802 12.229 22.946 1.00 65.44 77 SER A CA 1
ATOM 599 C C . SER A 1 77 ? -1.319 10.852 22.544 1.00 65.44 77 SER A C 1
ATOM 601 O O . SER A 1 77 ? -2.335 10.779 21.874 1.00 65.44 77 SER A O 1
ATOM 603 N N . THR A 1 78 ? -0.723 9.772 23.057 1.00 58.72 78 THR A N 1
ATOM 604 C CA . THR A 1 78 ? -1.098 8.395 22.708 1.00 58.72 78 THR A CA 1
ATOM 605 C C . THR A 1 78 ? -2.524 8.034 23.131 1.00 58.72 78 THR A C 1
ATOM 607 O O . THR A 1 78 ? -3.228 7.381 22.370 1.00 58.72 78 THR A O 1
ATOM 610 N N . GLU A 1 79 ? -2.985 8.461 24.313 1.00 68.44 79 GLU A N 1
ATOM 611 C CA . GLU A 1 79 ? -4.365 8.186 24.762 1.00 68.44 79 GLU A CA 1
ATOM 612 C C . GLU A 1 79 ? -5.389 8.919 23.888 1.00 68.44 79 GLU A C 1
ATOM 614 O O . GLU A 1 79 ? -6.430 8.364 23.538 1.00 68.44 79 GLU A O 1
ATOM 619 N N . LEU A 1 80 ? -5.072 10.154 23.494 1.00 75.12 80 LEU A N 1
ATOM 620 C CA . LEU A 1 80 ? -5.900 10.944 22.595 1.00 75.12 80 LEU A CA 1
ATOM 621 C C . LEU A 1 80 ? -5.873 10.414 21.155 1.00 75.12 80 LEU A C 1
ATOM 623 O O . LEU A 1 80 ? -6.922 10.344 20.521 1.00 75.12 80 LEU A O 1
ATOM 627 N N . ASP A 1 81 ? -4.708 10.018 20.646 1.00 61.53 81 ASP A N 1
ATOM 628 C CA . ASP A 1 81 ? -4.557 9.431 19.315 1.00 61.53 81 ASP A CA 1
ATOM 629 C C . ASP A 1 81 ? -5.347 8.105 19.237 1.00 61.53 81 ASP A C 1
ATOM 631 O O . ASP A 1 81 ? -6.046 7.867 18.254 1.00 61.53 81 ASP A O 1
ATOM 635 N N . LEU A 1 82 ? -5.346 7.293 20.308 1.00 60.88 82 LEU A N 1
ATOM 636 C CA . LEU A 1 82 ? -6.188 6.094 20.446 1.00 60.88 82 LEU A CA 1
ATOM 637 C C . LEU A 1 82 ? -7.687 6.421 20.514 1.00 60.88 82 LEU A C 1
ATOM 639 O O . LEU A 1 82 ? -8.484 5.761 19.848 1.00 60.88 82 LEU A O 1
ATOM 643 N N . ALA A 1 83 ? -8.089 7.443 21.276 1.00 71.00 83 ALA A N 1
ATOM 644 C CA . ALA A 1 83 ? -9.483 7.886 21.326 1.00 71.00 83 ALA A CA 1
ATOM 645 C C . ALA A 1 83 ? -9.962 8.389 19.952 1.00 71.00 83 ALA A C 1
ATOM 647 O O . ALA A 1 83 ? -11.070 8.072 19.523 1.00 71.00 83 ALA A O 1
ATOM 648 N N . CYS A 1 84 ? -9.114 9.123 19.229 1.00 71.94 84 CYS A N 1
ATOM 649 C CA . CYS A 1 84 ? -9.395 9.585 17.874 1.00 71.94 84 CYS A CA 1
ATOM 650 C C . CYS A 1 84 ? -9.441 8.423 16.877 1.00 71.94 84 CYS A C 1
ATOM 652 O O . CYS A 1 84 ? -10.342 8.389 16.045 1.00 71.94 84 CYS A O 1
ATOM 654 N N . ALA A 1 85 ? -8.536 7.444 16.980 1.00 61.69 85 ALA A N 1
ATOM 655 C CA . ALA A 1 85 ? -8.582 6.220 16.181 1.00 61.69 85 ALA A CA 1
ATOM 656 C C . ALA A 1 85 ? -9.897 5.463 16.402 1.00 61.69 85 ALA A C 1
ATOM 658 O O . ALA A 1 85 ? -10.545 5.079 15.433 1.00 61.69 85 ALA A O 1
ATOM 659 N N . ALA A 1 86 ? -10.344 5.329 17.655 1.00 66.94 86 ALA A N 1
ATOM 660 C CA . ALA A 1 86 ? -11.628 4.721 17.991 1.00 66.94 86 ALA A CA 1
ATOM 661 C C . ALA A 1 86 ? -12.825 5.531 17.457 1.00 66.94 86 ALA A C 1
ATOM 663 O O . ALA A 1 86 ? -13.769 4.939 16.941 1.00 66.94 86 ALA A O 1
ATOM 664 N N . ALA A 1 87 ? -12.791 6.867 17.518 1.00 68.56 87 ALA A N 1
ATOM 665 C CA . ALA A 1 87 ? -13.848 7.723 16.972 1.00 68.56 87 ALA A CA 1
ATOM 666 C C . ALA A 1 87 ? -13.938 7.639 15.436 1.00 68.56 87 ALA A C 1
ATOM 668 O 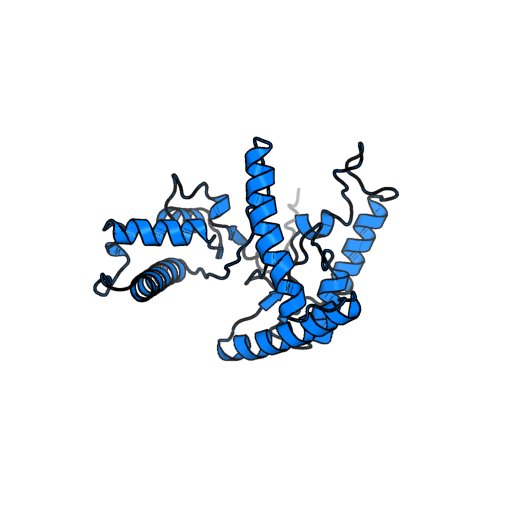O . ALA A 1 87 ? -15.032 7.473 14.896 1.00 68.56 87 ALA A O 1
ATOM 669 N N . VAL A 1 88 ? -12.803 7.678 14.725 1.00 57.84 88 VAL A N 1
ATOM 670 C CA . VAL A 1 88 ? -12.764 7.487 13.263 1.00 57.84 88 VAL A CA 1
ATOM 671 C C . VAL A 1 88 ? -13.188 6.065 12.897 1.00 57.84 88 VAL A C 1
ATOM 673 O O . VAL A 1 88 ? -14.002 5.905 11.995 1.00 57.84 88 VAL A O 1
ATOM 676 N N . TYR A 1 89 ? -12.723 5.042 13.619 1.00 56.28 89 TYR A N 1
ATOM 677 C CA . TYR A 1 89 ? -13.145 3.653 13.423 1.00 56.28 89 TYR A CA 1
ATOM 678 C C . TYR A 1 89 ? -14.654 3.474 13.630 1.00 56.28 89 TYR A C 1
ATOM 680 O O . TYR A 1 89 ? -15.314 2.883 12.784 1.00 56.28 89 TYR A O 1
ATOM 688 N N . ASN A 1 90 ? -15.229 4.029 14.700 1.00 63.47 90 ASN A N 1
ATOM 689 C CA . ASN A 1 90 ? -16.668 3.961 14.967 1.00 63.47 90 ASN A CA 1
ATOM 690 C C . ASN A 1 90 ? -17.484 4.714 13.910 1.00 63.47 90 ASN A C 1
ATOM 692 O O . ASN A 1 90 ? -18.528 4.221 13.485 1.00 63.47 90 ASN A O 1
ATOM 696 N N . LEU A 1 91 ? -17.001 5.871 13.447 1.00 62.66 91 LEU A N 1
ATOM 697 C CA . LEU A 1 91 ? -17.626 6.614 12.356 1.00 62.66 91 LEU A CA 1
ATOM 698 C C . LEU A 1 91 ? -17.586 5.801 11.055 1.00 62.66 91 LEU A C 1
ATOM 700 O O . LEU A 1 91 ? -18.631 5.580 10.446 1.00 62.66 91 LEU A O 1
ATOM 704 N N . CYS A 1 92 ? -16.416 5.291 10.670 1.00 47.69 92 CYS A N 1
ATOM 705 C CA . CYS A 1 92 ? -16.244 4.390 9.535 1.00 47.69 92 CYS A CA 1
ATOM 706 C C . CYS A 1 92 ? -17.164 3.165 9.644 1.00 47.69 92 CYS A C 1
ATOM 708 O O . CYS A 1 92 ? -17.913 2.901 8.713 1.00 47.69 92 CYS A O 1
ATOM 710 N N . ASN A 1 93 ? -17.210 2.483 10.790 1.00 52.72 93 ASN A N 1
ATOM 711 C CA . ASN A 1 93 ? -18.068 1.322 11.038 1.00 52.72 93 ASN A CA 1
ATOM 712 C C . ASN A 1 93 ? -19.570 1.672 10.963 1.00 52.72 93 ASN A C 1
ATOM 714 O O . ASN A 1 93 ? -20.348 0.914 10.390 1.00 52.72 93 ASN A O 1
ATOM 718 N N . SER A 1 94 ? -19.985 2.859 11.429 1.00 61.47 94 SER A N 1
ATOM 719 C CA . SER A 1 94 ? -21.371 3.343 11.279 1.00 61.47 94 SER A CA 1
ATOM 720 C C . SER A 1 94 ? -21.800 3.554 9.815 1.00 61.47 94 SER A C 1
ATOM 722 O O . SER A 1 94 ? -22.994 3.530 9.516 1.00 61.47 94 SER A O 1
ATOM 724 N N . PHE A 1 95 ? -20.827 3.690 8.906 1.00 57.75 95 PHE A N 1
ATOM 725 C CA . PHE A 1 95 ? -20.998 3.740 7.451 1.00 57.75 95 PHE A CA 1
ATOM 726 C C . PHE A 1 95 ? -20.465 2.482 6.717 1.00 57.75 95 PHE A C 1
ATOM 728 O O . PHE A 1 95 ? -20.542 2.426 5.492 1.00 57.75 95 PHE A O 1
ATOM 735 N N . GLY A 1 96 ? -19.969 1.465 7.439 1.00 50.09 96 GLY A N 1
ATOM 736 C CA . GLY A 1 96 ? -19.469 0.185 6.909 1.00 50.09 96 GLY A CA 1
ATOM 737 C C . GLY A 1 96 ? -18.042 0.159 6.323 1.00 50.09 96 GLY A C 1
ATOM 738 O O . GLY A 1 96 ? -17.839 -0.531 5.327 1.00 50.09 96 GLY A O 1
ATOM 739 N N . LEU A 1 97 ? -17.071 0.893 6.890 1.00 35.62 97 LEU A N 1
ATOM 740 C CA . LEU A 1 97 ? -15.725 1.140 6.320 1.00 35.62 97 LEU A CA 1
ATOM 741 C C . LEU A 1 97 ? -14.556 0.784 7.299 1.00 35.62 97 LEU A C 1
ATOM 743 O O . LEU A 1 97 ? -14.779 0.723 8.507 1.00 35.62 97 LEU A O 1
ATOM 747 N N . GLU A 1 98 ? -13.311 0.592 6.809 1.00 38.31 98 GLU A N 1
ATOM 748 C CA . GLU A 1 98 ? -12.111 0.083 7.553 1.00 38.31 98 GLU A CA 1
ATOM 749 C C . GLU A 1 98 ? -10.805 0.923 7.309 1.00 38.31 98 GLU A C 1
ATOM 751 O O . GLU A 1 98 ? -10.837 1.849 6.503 1.00 38.31 98 GLU A O 1
ATOM 756 N N . ILE A 1 99 ? -9.666 0.685 8.015 1.00 38.16 99 ILE A N 1
ATOM 757 C CA . ILE A 1 99 ? -8.466 1.596 8.063 1.00 38.16 99 ILE A CA 1
ATOM 758 C C . ILE A 1 99 ? -7.076 0.873 8.189 1.00 38.16 99 ILE A C 1
ATOM 760 O O . ILE A 1 99 ? -7.013 -0.036 9.015 1.00 38.16 99 ILE A O 1
ATOM 764 N N . PRO A 1 100 ? -5.956 1.284 7.502 1.00 30.86 100 PRO A N 1
ATOM 765 C CA . PRO A 1 100 ? -4.669 0.538 7.493 1.00 30.86 100 PRO A CA 1
ATOM 766 C C . PRO A 1 100 ? -3.327 1.183 8.006 1.00 30.86 100 PRO A C 1
ATOM 768 O O . PRO A 1 100 ? -2.794 0.705 9.002 1.00 30.86 100 PRO A O 1
ATOM 771 N N . LEU A 1 101 ? -2.684 2.139 7.297 1.00 30.25 101 LEU A N 1
ATOM 772 C CA . LEU A 1 101 ? -1.193 2.215 7.133 1.00 30.25 101 LEU A CA 1
ATOM 773 C C . LEU A 1 101 ? -0.440 3.421 7.787 1.00 30.25 101 LEU A C 1
ATOM 775 O O . LEU A 1 101 ? -1.025 4.484 7.968 1.00 30.25 101 LEU A O 1
ATOM 779 N N . TYR A 1 102 ? 0.889 3.309 8.040 1.00 30.78 102 TYR A N 1
ATOM 780 C CA . TYR A 1 102 ? 1.835 4.434 8.306 1.00 30.78 102 TYR A CA 1
ATOM 781 C C . TYR A 1 102 ? 3.291 4.210 7.778 1.00 30.78 102 TYR A C 1
ATOM 783 O O . TYR A 1 102 ? 3.779 3.087 7.841 1.00 30.78 102 TYR A O 1
ATOM 791 N N . GLN A 1 103 ? 4.020 5.259 7.315 1.00 30.97 103 GLN A N 1
ATOM 792 C CA . GLN A 1 103 ? 5.454 5.198 6.874 1.00 30.97 103 GLN A CA 1
ATOM 793 C C . GLN A 1 103 ? 6.253 6.545 6.959 1.00 30.97 103 GLN A C 1
ATOM 795 O O . GLN A 1 103 ? 5.657 7.597 6.687 1.00 30.97 103 GLN A O 1
ATOM 800 N N . PRO A 1 104 ? 7.594 6.537 7.201 1.00 32.94 104 PRO A N 1
ATOM 801 C CA . PRO A 1 104 ? 8.507 7.705 7.165 1.00 32.94 104 PRO A CA 1
ATOM 802 C C . PRO A 1 104 ? 9.456 7.799 5.927 1.00 32.94 104 PRO A C 1
ATOM 804 O O . PRO A 1 104 ? 9.493 6.903 5.099 1.00 32.94 104 PRO A O 1
ATOM 807 N N . LEU A 1 105 ? 10.256 8.884 5.832 1.00 41.66 105 LEU A N 1
ATOM 808 C CA . LEU A 1 105 ? 11.207 9.273 4.747 1.00 41.66 105 LEU A CA 1
ATOM 809 C C . LEU A 1 105 ? 10.634 9.802 3.409 1.00 41.66 105 LEU A C 1
ATOM 811 O O . LEU A 1 105 ? 11.404 10.147 2.515 1.00 41.66 105 LEU A O 1
ATOM 815 N N . ARG A 1 106 ? 9.320 10.022 3.299 1.00 43.47 106 ARG A N 1
ATOM 816 C CA . ARG A 1 106 ? 8.634 10.525 2.083 1.00 43.47 106 ARG A CA 1
ATOM 817 C C . ARG A 1 106 ? 9.073 11.887 1.493 1.00 43.47 106 ARG A C 1
ATOM 819 O O . ARG A 1 106 ? 8.545 12.262 0.458 1.00 43.47 106 ARG A O 1
ATOM 826 N N . ASN A 1 107 ? 10.001 12.632 2.104 1.00 45.12 107 ASN A N 1
ATOM 827 C CA . ASN A 1 107 ? 10.217 14.064 1.812 1.00 45.12 107 ASN A CA 1
ATOM 828 C C . ASN A 1 107 ? 11.609 14.433 1.238 1.00 45.12 107 ASN A C 1
ATOM 830 O O . ASN A 1 107 ? 11.973 15.610 1.260 1.00 45.12 107 ASN A O 1
ATOM 834 N N . PHE A 1 108 ? 12.416 13.482 0.745 1.00 51.88 108 PHE A N 1
ATOM 835 C CA . PHE A 1 108 ? 13.728 13.782 0.131 1.00 51.88 108 PHE A CA 1
ATOM 836 C C . PHE A 1 108 ? 13.590 14.215 -1.345 1.00 51.88 108 PHE A C 1
ATOM 838 O O . PHE A 1 108 ? 14.096 13.571 -2.258 1.00 51.88 108 PHE A O 1
ATOM 845 N N . GLU A 1 109 ? 12.865 15.302 -1.603 1.00 49.75 109 GLU A N 1
ATOM 846 C CA . GLU A 1 109 ? 12.566 15.760 -2.966 1.00 49.75 109 GLU A CA 1
ATOM 847 C C . GLU A 1 109 ? 12.258 17.270 -3.041 1.00 49.75 109 GLU A C 1
ATOM 849 O O . GLU A 1 109 ? 12.227 17.977 -2.033 1.00 49.75 109 GLU A O 1
ATOM 854 N N . ASN A 1 110 ? 12.023 17.786 -4.256 1.00 44.97 110 ASN A N 1
ATOM 855 C CA . ASN A 1 110 ? 11.550 19.157 -4.512 1.00 44.97 110 ASN A CA 1
ATOM 856 C C . ASN A 1 110 ? 12.432 20.293 -3.936 1.00 44.97 110 ASN A C 1
ATOM 858 O O . ASN A 1 110 ? 11.940 21.332 -3.476 1.00 44.97 110 ASN A O 1
ATOM 862 N N . PHE A 1 111 ? 13.757 20.135 -4.003 1.00 68.25 111 PHE A N 1
ATOM 863 C CA . PHE A 1 111 ? 14.711 21.134 -3.515 1.00 68.25 111 PHE A CA 1
ATOM 864 C C . PHE A 1 111 ? 14.661 22.444 -4.319 1.00 68.25 111 PHE A C 1
ATOM 866 O O . PHE A 1 111 ? 14.843 22.467 -5.534 1.00 68.25 111 PHE A O 1
ATOM 873 N N . ARG A 1 112 ? 14.456 23.568 -3.619 1.00 75.62 112 ARG A N 1
ATOM 874 C CA . ARG A 1 112 ? 14.327 24.914 -4.218 1.00 75.62 112 ARG A CA 1
ATOM 875 C C . ARG A 1 112 ? 15.626 25.724 -4.229 1.00 75.62 112 ARG A C 1
ATOM 877 O O . ARG A 1 112 ? 15.655 26.831 -4.758 1.00 75.62 112 ARG A O 1
ATOM 884 N N . SER A 1 113 ? 16.676 25.216 -3.593 1.00 83.12 113 SER A N 1
ATOM 885 C CA . SER A 1 113 ? 17.980 25.866 -3.470 1.00 83.12 113 SER A CA 1
ATOM 886 C C . SER A 1 113 ? 19.048 24.833 -3.116 1.00 83.12 113 SER A C 1
ATOM 888 O O . SER A 1 113 ? 18.732 23.787 -2.544 1.00 83.12 113 SER A O 1
ATOM 890 N N . GLN A 1 114 ? 20.315 25.156 -3.390 1.00 78.62 114 GLN A N 1
ATOM 891 C CA . GLN A 1 114 ? 21.442 24.314 -2.985 1.00 78.62 114 GLN A CA 1
ATOM 892 C C . GLN A 1 114 ? 21.455 24.080 -1.465 1.00 78.62 114 GLN A C 1
ATOM 894 O O . GLN A 1 114 ? 21.606 22.949 -1.035 1.00 78.62 114 GLN A O 1
ATOM 899 N N . GLY A 1 115 ? 21.141 25.094 -0.648 1.00 82.50 115 GLY A N 1
ATOM 900 C CA . GLY A 1 115 ? 21.100 24.942 0.812 1.00 82.50 115 GLY A CA 1
ATOM 901 C C . GLY A 1 115 ? 20.050 23.946 1.330 1.00 82.50 115 GLY A C 1
ATOM 902 O O . GLY A 1 115 ? 20.250 23.353 2.389 1.00 82.50 115 GLY A O 1
ATOM 903 N N . HIS A 1 116 ? 18.951 23.716 0.598 1.00 74.38 116 HIS A N 1
ATOM 904 C CA . HIS A 1 116 ? 18.007 22.640 0.933 1.00 74.38 116 HIS A CA 1
ATOM 905 C C . HIS A 1 116 ? 18.588 21.265 0.585 1.00 74.38 116 HIS A C 1
ATOM 907 O O . HIS A 1 116 ? 18.475 20.353 1.397 1.00 74.38 116 HIS A O 1
ATOM 913 N N . ILE A 1 117 ? 19.261 21.140 -0.567 1.00 68.88 117 ILE A N 1
ATOM 914 C CA . ILE A 1 117 ? 19.996 19.923 -0.945 1.00 68.88 117 ILE A CA 1
ATOM 915 C C . ILE A 1 117 ? 21.051 19.616 0.124 1.00 68.88 117 ILE A C 1
ATOM 917 O O . ILE A 1 117 ? 21.078 18.510 0.649 1.00 68.88 117 ILE A O 1
ATOM 921 N N . ASP A 1 118 ? 21.861 20.602 0.510 1.00 77.19 118 ASP A N 1
ATOM 922 C CA . ASP A 1 118 ? 22.941 20.450 1.489 1.00 77.19 118 ASP A CA 1
ATOM 923 C C . ASP A 1 118 ? 22.409 20.044 2.877 1.00 77.19 118 ASP A C 1
ATOM 925 O O . ASP A 1 118 ? 22.995 19.195 3.548 1.00 77.19 118 ASP A O 1
ATOM 929 N N . THR A 1 119 ? 21.266 20.604 3.297 1.00 74.75 119 THR A N 1
ATOM 930 C CA . THR A 1 119 ? 20.608 20.258 4.571 1.00 74.75 119 THR A CA 1
ATOM 931 C C . THR A 1 119 ? 20.087 18.823 4.555 1.00 74.75 119 THR A C 1
ATOM 933 O O . THR A 1 119 ? 20.352 18.056 5.481 1.00 74.75 119 THR A O 1
ATOM 936 N N . SER A 1 120 ? 19.383 18.432 3.491 1.00 64.62 120 SER A N 1
ATOM 937 C CA . SER A 1 120 ? 18.858 17.074 3.353 1.00 64.62 120 SER A CA 1
ATOM 938 C C . SER A 1 120 ? 19.986 16.052 3.179 1.00 64.62 120 SER A C 1
ATOM 940 O O . SER A 1 120 ? 19.917 14.971 3.758 1.00 64.62 120 SER A O 1
ATOM 942 N N . LEU A 1 121 ? 21.062 16.390 2.460 1.00 72.75 121 LEU A N 1
ATOM 943 C CA . LEU A 1 121 ? 22.267 15.561 2.359 1.00 72.75 121 LEU A CA 1
ATOM 944 C C . LEU A 1 121 ? 22.965 15.394 3.711 1.00 72.75 121 LEU A C 1
ATOM 946 O O . LEU A 1 121 ? 23.418 14.294 4.001 1.00 72.75 121 LEU A O 1
ATOM 950 N N . ALA A 1 122 ? 23.017 16.424 4.561 1.00 70.06 122 ALA A N 1
ATOM 951 C CA . ALA A 1 122 ? 23.557 16.297 5.917 1.00 70.06 122 ALA A CA 1
ATOM 952 C C . ALA A 1 122 ? 22.699 15.369 6.803 1.00 70.06 122 ALA A C 1
ATOM 954 O O . ALA A 1 122 ? 23.233 14.608 7.615 1.00 70.06 122 ALA A O 1
ATOM 955 N N . GLU A 1 123 ? 21.374 15.382 6.629 1.00 57.75 123 GLU A N 1
ATOM 956 C CA . GLU A 1 123 ? 20.472 14.439 7.297 1.00 57.75 123 GLU A CA 1
ATOM 957 C C . GLU A 1 123 ? 20.638 13.007 6.759 1.00 57.75 123 GLU A C 1
ATOM 959 O O . GLU A 1 123 ? 20.772 12.069 7.545 1.00 57.75 123 GLU A O 1
ATOM 964 N N . ALA A 1 124 ? 20.738 12.825 5.440 1.00 54.97 124 ALA A N 1
ATOM 965 C CA . ALA A 1 124 ? 21.030 11.533 4.820 1.00 54.97 124 ALA A CA 1
ATOM 966 C C . ALA A 1 124 ? 22.410 10.989 5.241 1.00 54.97 124 ALA A C 1
ATOM 968 O O . ALA A 1 124 ? 22.532 9.820 5.602 1.00 54.97 124 ALA A O 1
ATOM 969 N N . GLU A 1 125 ? 23.444 11.834 5.279 1.00 57.66 125 GLU A N 1
ATOM 970 C CA . GLU A 1 125 ? 24.792 11.465 5.716 1.00 57.66 125 GLU A CA 1
ATOM 971 C C . GLU A 1 125 ? 24.807 11.013 7.185 1.00 57.66 125 GLU A C 1
ATOM 973 O O . GLU A 1 125 ? 25.492 10.046 7.529 1.00 57.66 125 GLU A O 1
ATOM 978 N N . ARG A 1 126 ? 24.011 11.648 8.056 1.00 53.97 126 ARG A N 1
ATOM 979 C CA . ARG A 1 126 ? 23.830 11.202 9.445 1.00 53.97 126 ARG A CA 1
ATOM 980 C C . ARG A 1 126 ? 23.305 9.764 9.513 1.00 53.97 126 ARG A C 1
ATOM 982 O O . ARG A 1 126 ? 23.823 8.990 10.315 1.00 53.97 126 ARG A O 1
ATOM 989 N N . TRP A 1 127 ? 22.331 9.392 8.682 1.00 47.84 127 TRP A N 1
ATOM 990 C CA . TRP A 1 127 ? 21.819 8.017 8.620 1.00 47.84 127 TRP A CA 1
ATOM 991 C C . TRP A 1 127 ? 22.851 7.047 8.020 1.00 47.84 127 TRP A C 1
ATOM 993 O O . TRP A 1 127 ? 23.162 6.021 8.631 1.00 47.84 127 TRP A O 1
ATOM 1003 N N . LEU A 1 128 ? 23.467 7.414 6.891 1.00 51.00 128 LEU A N 1
ATOM 1004 C CA . LEU A 1 128 ? 24.485 6.617 6.193 1.00 51.00 128 LEU A CA 1
ATOM 1005 C C . LEU A 1 128 ? 25.730 6.334 7.050 1.00 51.00 128 LEU A C 1
ATOM 1007 O O . LEU A 1 128 ? 26.324 5.267 6.930 1.00 51.00 128 LEU A O 1
ATOM 1011 N N . ARG A 1 129 ? 26.122 7.247 7.949 1.00 49.22 129 ARG A N 1
ATOM 1012 C CA . ARG A 1 129 ? 27.247 7.044 8.883 1.00 49.22 129 ARG A CA 1
ATOM 1013 C C . ARG A 1 129 ? 26.943 6.049 10.011 1.00 49.22 129 ARG A C 1
ATOM 1015 O O . ARG A 1 129 ? 27.877 5.484 10.575 1.00 49.22 129 ARG A O 1
ATOM 1022 N N . ILE A 1 130 ? 25.670 5.828 10.350 1.00 43.06 130 ILE A N 1
ATOM 1023 C CA . ILE A 1 130 ? 25.253 4.906 11.423 1.00 43.06 130 ILE A CA 1
ATOM 1024 C C . ILE A 1 130 ? 25.072 3.477 10.879 1.00 43.06 130 ILE A C 1
ATOM 1026 O O . ILE A 1 130 ? 25.388 2.511 11.574 1.00 43.06 130 ILE A O 1
ATOM 1030 N N . MET A 1 131 ? 24.643 3.323 9.622 1.00 39.34 131 MET A N 1
ATOM 1031 C CA . MET A 1 131 ? 24.399 2.021 8.975 1.00 39.34 131 MET A CA 1
ATOM 1032 C C . MET A 1 131 ? 25.579 1.015 9.055 1.00 39.34 131 MET A C 1
ATOM 1034 O O . MET A 1 131 ? 25.333 -0.144 9.395 1.00 39.34 131 MET A O 1
ATOM 1038 N N . PRO A 1 132 ? 26.863 1.398 8.866 1.00 37.50 132 PRO A N 1
ATOM 1039 C CA . PRO A 1 132 ? 27.993 0.480 9.053 1.00 37.50 132 PRO A CA 1
ATOM 1040 C C . PRO A 1 132 ? 28.170 0.002 10.501 1.00 37.50 132 PRO A C 1
ATOM 1042 O O . PRO A 1 132 ? 28.530 -1.151 10.731 1.00 37.50 132 PRO A O 1
ATOM 1045 N N . ALA A 1 133 ? 27.883 0.856 11.491 1.00 37.84 133 ALA A N 1
ATOM 1046 C CA . ALA A 1 133 ? 27.927 0.479 12.907 1.00 37.84 133 ALA A CA 1
ATOM 1047 C C . ALA A 1 133 ? 26.772 -0.466 13.293 1.00 37.84 133 ALA A C 1
ATOM 1049 O O . ALA A 1 133 ? 26.917 -1.268 14.214 1.00 37.84 133 ALA A O 1
ATOM 1050 N N . MET A 1 134 ? 25.663 -0.425 12.544 1.00 30.61 134 MET A N 1
ATOM 1051 C CA . MET A 1 134 ? 24.555 -1.386 12.629 1.00 30.61 134 MET A CA 1
ATOM 1052 C C . MET A 1 134 ? 24.793 -2.677 11.819 1.00 30.61 134 MET A C 1
ATOM 1054 O O . MET A 1 134 ? 23.905 -3.520 11.760 1.00 30.61 134 MET A O 1
ATOM 1058 N N . LYS A 1 135 ? 25.987 -2.862 11.230 1.00 30.48 135 LYS A N 1
ATOM 1059 C CA . LYS A 1 135 ? 26.357 -4.014 10.384 1.00 30.48 135 LYS A CA 1
ATOM 1060 C C . LYS A 1 135 ? 25.422 -4.247 9.185 1.00 30.48 135 LYS A C 1
ATOM 1062 O O . LYS A 1 135 ? 25.090 -5.387 8.872 1.00 30.48 135 LYS A O 1
ATOM 1067 N N . CYS A 1 136 ? 25.026 -3.190 8.477 1.00 28.59 136 CYS A N 1
ATOM 1068 C CA . CYS A 1 136 ? 24.384 -3.356 7.171 1.00 28.59 136 CYS A CA 1
ATOM 1069 C C . CYS A 1 136 ? 25.381 -3.969 6.164 1.00 28.59 136 CYS A C 1
ATOM 1071 O O . CYS A 1 136 ? 26.283 -3.285 5.678 1.00 28.59 136 CYS A O 1
ATOM 1073 N N . GLU A 1 137 ? 25.240 -5.266 5.882 1.00 33.53 137 GLU A N 1
ATOM 1074 C CA . GLU A 1 137 ? 26.033 -5.984 4.878 1.00 33.53 137 GLU A CA 1
ATOM 1075 C C . GLU A 1 137 ? 25.532 -5.723 3.444 1.00 33.53 137 GLU A C 1
ATOM 1077 O O . GLU A 1 137 ? 24.517 -5.058 3.221 1.00 33.53 137 GLU A O 1
ATOM 1082 N N . LYS A 1 138 ? 26.256 -6.247 2.445 1.00 36.97 138 LYS A N 1
ATOM 1083 C CA . LYS A 1 138 ? 25.806 -6.239 1.047 1.00 36.97 138 LYS A CA 1
ATOM 1084 C C . LYS A 1 138 ? 24.558 -7.113 0.903 1.00 36.97 138 LYS A C 1
ATOM 1086 O O . LYS A 1 138 ? 24.682 -8.327 0.780 1.00 36.97 138 LYS A O 1
ATOM 1091 N N . TYR A 1 139 ? 23.385 -6.494 0.846 1.00 40.16 139 TYR A N 1
ATOM 1092 C CA . TYR A 1 139 ? 22.176 -7.172 0.392 1.00 40.16 139 TYR A CA 1
ATOM 1093 C C . TYR A 1 139 ? 22.307 -7.530 -1.093 1.00 40.16 139 TYR A C 1
ATOM 1095 O O . TYR A 1 139 ? 22.508 -6.655 -1.938 1.00 40.16 139 TYR A O 1
ATOM 1103 N N . THR A 1 140 ? 22.206 -8.821 -1.408 1.00 48.72 140 THR A N 1
ATOM 1104 C CA . THR A 1 140 ? 21.835 -9.281 -2.752 1.00 48.72 140 THR A CA 1
ATOM 1105 C C . THR A 1 140 ? 20.312 -9.247 -2.897 1.00 48.72 140 THR A C 1
ATOM 1107 O O . THR A 1 140 ? 19.596 -9.130 -1.900 1.00 48.72 140 THR A O 1
ATOM 1110 N N . MET A 1 141 ? 19.814 -9.366 -4.132 1.00 57.38 141 MET A N 1
ATOM 1111 C CA . MET A 1 141 ? 18.375 -9.488 -4.387 1.00 57.38 141 MET A CA 1
ATOM 1112 C C . MET A 1 141 ? 17.789 -10.680 -3.617 1.00 57.38 141 MET A C 1
ATOM 1114 O O . MET A 1 141 ? 16.834 -10.512 -2.868 1.00 57.38 141 MET A O 1
ATOM 1118 N N . ASP A 1 142 ? 18.440 -11.840 -3.712 1.00 63.75 142 ASP A N 1
ATOM 1119 C CA . ASP A 1 142 ? 18.039 -13.079 -3.041 1.00 63.75 142 ASP A CA 1
ATOM 1120 C C . ASP A 1 142 ? 17.986 -12.906 -1.512 1.00 63.75 142 ASP A C 1
ATOM 1122 O O . ASP A 1 142 ? 16.980 -13.226 -0.892 1.00 63.75 142 ASP A O 1
ATOM 1126 N N . MET A 1 143 ? 19.012 -12.297 -0.898 1.00 59.22 143 MET A N 1
ATOM 1127 C CA . MET A 1 143 ? 19.027 -12.020 0.549 1.00 59.22 143 MET A CA 1
ATOM 1128 C C . MET A 1 143 ? 17.911 -11.061 0.983 1.00 59.22 143 MET A C 1
ATOM 1130 O O . MET A 1 143 ? 17.439 -11.145 2.116 1.00 59.22 143 MET A O 1
ATOM 1134 N N . TYR A 1 144 ? 17.499 -10.135 0.112 1.00 68.31 144 TYR A N 1
ATOM 1135 C CA . TYR A 1 144 ? 16.369 -9.251 0.383 1.00 68.31 144 TYR A CA 1
ATOM 1136 C C . TYR A 1 144 ? 15.035 -9.996 0.261 1.00 68.31 144 TYR A C 1
ATOM 1138 O O . TYR A 1 144 ? 14.202 -9.878 1.152 1.00 68.31 144 TYR A O 1
ATOM 1146 N N . ILE A 1 145 ? 14.845 -10.795 -0.795 1.00 75.88 145 ILE A N 1
ATOM 1147 C CA . ILE A 1 145 ? 13.652 -11.635 -0.979 1.00 75.88 145 ILE A CA 1
ATOM 1148 C C . ILE A 1 145 ? 13.502 -12.600 0.204 1.00 75.88 145 ILE A C 1
ATOM 1150 O O . ILE A 1 145 ? 12.431 -12.654 0.801 1.00 75.88 145 ILE A O 1
ATOM 1154 N N . ASP A 1 146 ? 14.571 -13.291 0.605 1.00 75.00 146 ASP A N 1
ATOM 1155 C CA . ASP A 1 146 ? 14.586 -14.196 1.760 1.00 75.00 146 ASP A CA 1
ATOM 1156 C C . ASP A 1 146 ? 14.166 -13.474 3.054 1.00 75.00 146 ASP A C 1
ATOM 1158 O O . ASP A 1 146 ? 13.293 -13.949 3.784 1.00 75.00 146 ASP A O 1
ATOM 1162 N N . ALA A 1 147 ? 14.728 -12.287 3.311 1.00 71.31 147 ALA A N 1
ATOM 1163 C CA . ALA A 1 147 ? 14.372 -11.472 4.471 1.00 71.31 147 ALA A CA 1
ATOM 1164 C C . ALA A 1 147 ? 12.909 -10.991 4.431 1.00 71.31 147 ALA A C 1
ATOM 1166 O O . ALA A 1 147 ? 12.238 -10.999 5.465 1.00 71.31 147 ALA A O 1
ATOM 1167 N N . GLN A 1 148 ? 12.393 -10.615 3.255 1.00 77.75 148 GLN A N 1
ATOM 1168 C CA . GLN A 1 148 ? 10.990 -10.231 3.083 1.00 77.75 148 GLN A CA 1
ATOM 1169 C C . GLN A 1 148 ? 10.049 -11.422 3.269 1.00 77.75 148 GLN A C 1
ATOM 1171 O O . GLN A 1 148 ? 9.019 -11.271 3.917 1.00 77.75 148 GLN A O 1
ATOM 1176 N N . VAL A 1 149 ? 10.405 -12.613 2.783 1.00 82.44 149 VAL A N 1
ATOM 1177 C CA . VAL A 1 149 ? 9.645 -13.850 3.015 1.00 82.44 149 VAL A CA 1
ATOM 1178 C C . VAL A 1 149 ? 9.529 -14.140 4.515 1.00 82.44 149 VAL A C 1
ATOM 1180 O O . VAL A 1 149 ? 8.431 -14.386 5.017 1.00 82.44 149 VAL A O 1
ATOM 1183 N N . ASP A 1 150 ? 10.626 -14.048 5.266 1.00 71.75 150 ASP A N 1
ATOM 1184 C CA . ASP A 1 150 ? 10.599 -14.283 6.714 1.00 71.75 150 ASP A CA 1
ATOM 1185 C C . ASP A 1 150 ? 9.881 -13.167 7.495 1.00 71.75 150 ASP A C 1
ATOM 1187 O O . ASP A 1 150 ? 9.225 -13.447 8.506 1.00 71.75 150 ASP A O 1
ATOM 1191 N N . ALA A 1 151 ? 9.946 -11.916 7.030 1.00 70.69 151 ALA A N 1
ATOM 1192 C CA . ALA A 1 151 ? 9.199 -10.799 7.607 1.00 70.69 151 ALA A CA 1
ATOM 1193 C C . ALA A 1 151 ? 7.686 -10.929 7.357 1.00 70.69 151 ALA A C 1
ATOM 1195 O O . ALA A 1 151 ? 6.897 -10.861 8.302 1.00 70.69 151 ALA A O 1
ATOM 1196 N N . PHE A 1 152 ? 7.268 -11.185 6.113 1.00 75.19 152 PHE A N 1
ATOM 1197 C CA . PHE A 1 152 ? 5.859 -11.361 5.753 1.00 75.19 152 PHE A CA 1
ATOM 1198 C C . PHE A 1 152 ? 5.252 -12.626 6.362 1.00 75.19 152 PHE A C 1
ATOM 1200 O O . PHE A 1 152 ? 4.086 -12.593 6.745 1.00 75.19 152 PHE A O 1
ATOM 1207 N N . ARG A 1 153 ? 6.019 -13.709 6.561 1.00 84.88 153 ARG A N 1
ATOM 1208 C CA . ARG A 1 153 ? 5.523 -14.895 7.282 1.00 84.88 153 ARG A CA 1
ATOM 1209 C C . ARG A 1 153 ? 5.251 -14.601 8.761 1.00 84.88 153 ARG A C 1
ATOM 1211 O O . ARG A 1 153 ? 4.230 -15.027 9.297 1.00 84.88 153 ARG A O 1
ATOM 1218 N N . GLN A 1 154 ? 6.116 -13.824 9.419 1.00 71.62 154 GLN A N 1
ATOM 1219 C CA . GLN A 1 154 ? 5.879 -13.364 10.795 1.00 71.62 154 GLN A CA 1
ATOM 1220 C C . GLN A 1 154 ? 4.700 -12.387 10.886 1.00 71.62 154 GLN A C 1
ATOM 1222 O O . GLN A 1 154 ? 3.901 -12.477 11.820 1.00 71.62 154 GLN A O 1
ATOM 1227 N N . LEU A 1 155 ? 4.570 -11.477 9.917 1.00 58.94 155 LEU A N 1
ATOM 1228 C CA . LEU A 1 155 ? 3.479 -10.506 9.858 1.00 58.94 155 LEU A CA 1
ATOM 1229 C C . LEU A 1 155 ? 2.132 -11.187 9.565 1.00 58.94 155 LEU A C 1
ATOM 1231 O O . LEU A 1 155 ? 1.150 -10.892 10.241 1.00 58.94 155 LEU A O 1
ATOM 1235 N N . GLY A 1 156 ? 2.104 -12.164 8.654 1.00 70.81 156 GLY A N 1
ATOM 1236 C CA . GLY A 1 156 ? 0.963 -13.041 8.375 1.00 70.81 156 GLY A CA 1
ATOM 1237 C C . GLY A 1 156 ? 0.473 -13.765 9.626 1.00 70.81 156 GLY A C 1
ATOM 1238 O O . GLY A 1 156 ? -0.673 -13.578 10.038 1.00 70.81 156 GLY A O 1
ATOM 1239 N N . ALA A 1 157 ? 1.371 -14.480 10.310 1.00 75.50 157 ALA A N 1
ATOM 1240 C CA . ALA A 1 157 ? 1.072 -15.173 11.567 1.00 75.50 157 ALA A CA 1
ATOM 1241 C C . ALA A 1 157 ? 0.699 -14.226 12.732 1.00 75.50 157 ALA A C 1
ATOM 1243 O O . ALA A 1 157 ? 0.117 -14.655 13.733 1.00 75.50 157 ALA A O 1
ATOM 1244 N N . LEU A 1 158 ? 1.043 -12.934 12.652 1.00 60.31 158 LEU A N 1
ATOM 1245 C CA . LEU A 1 158 ? 0.557 -11.918 13.585 1.00 60.31 158 LEU A CA 1
ATOM 1246 C C . LEU A 1 158 ? -0.864 -11.472 13.222 1.00 60.31 158 LEU A C 1
ATOM 1248 O O . LEU A 1 158 ? -1.729 -11.483 14.092 1.00 60.31 158 LEU A O 1
ATOM 1252 N N . ALA A 1 159 ? -1.112 -11.117 11.962 1.00 57.91 159 ALA A N 1
ATOM 1253 C CA . ALA A 1 159 ? -2.404 -10.647 11.469 1.00 57.91 159 ALA A CA 1
ATOM 1254 C C . ALA A 1 159 ? -3.508 -11.710 11.546 1.00 57.91 159 ALA A C 1
ATOM 1256 O O . ALA A 1 159 ? -4.656 -11.372 11.835 1.00 57.91 159 ALA A O 1
ATOM 1257 N N . GLU A 1 160 ? -3.167 -12.992 11.393 1.00 74.62 160 GLU A N 1
ATOM 1258 C CA . GLU A 1 160 ? -4.099 -14.114 11.551 1.00 74.62 160 GLU A CA 1
ATOM 1259 C C . GLU A 1 160 ? -4.778 -14.096 12.933 1.00 74.62 160 GLU A C 1
ATOM 1261 O O . GLU A 1 160 ? -5.990 -14.283 13.037 1.00 74.62 160 GLU A O 1
ATOM 1266 N N . LYS A 1 161 ? -4.038 -13.733 13.993 1.00 68.62 161 LYS A N 1
ATOM 1267 C CA . LYS A 1 161 ? -4.560 -13.596 15.372 1.00 68.62 161 LYS A CA 1
ATOM 1268 C C . LYS A 1 161 ? -5.631 -12.510 15.514 1.00 68.62 161 LYS A C 1
ATOM 1270 O O . LYS A 1 161 ? -6.360 -12.506 16.503 1.00 68.62 161 LYS A O 1
ATOM 1275 N N . TYR A 1 162 ? -5.710 -11.599 14.547 1.00 54.38 162 TYR A N 1
ATOM 1276 C CA . TYR A 1 162 ? -6.680 -10.508 14.475 1.00 54.38 162 TYR A CA 1
ATOM 1277 C C . TYR A 1 162 ? -7.708 -10.705 13.346 1.00 54.38 162 TYR A C 1
ATOM 1279 O O . TYR A 1 162 ? -8.535 -9.826 13.124 1.00 54.38 162 TYR A O 1
ATOM 1287 N N . GLY A 1 163 ? -7.674 -11.835 12.624 1.00 61.38 163 GLY A N 1
ATOM 1288 C CA . GLY A 1 163 ? -8.519 -12.073 11.445 1.00 61.38 163 GLY A CA 1
ATOM 1289 C C . GLY A 1 163 ? -8.172 -11.186 10.241 1.00 61.38 163 GLY A C 1
ATOM 1290 O O . GLY A 1 163 ? -8.992 -11.018 9.339 1.00 61.38 163 GLY A O 1
ATOM 1291 N N . VAL A 1 164 ? -6.973 -10.601 10.232 1.00 56.91 164 VAL A N 1
ATOM 1292 C CA . VAL A 1 164 ? -6.520 -9.632 9.232 1.00 56.91 164 VAL A CA 1
ATOM 1293 C C . VAL A 1 164 ? -5.762 -10.332 8.101 1.00 56.91 164 VAL A C 1
ATOM 1295 O O . VAL A 1 164 ? -5.015 -11.292 8.314 1.00 56.91 164 VAL A O 1
ATOM 1298 N N . ARG A 1 165 ? -5.955 -9.818 6.883 1.00 63.78 165 ARG A N 1
ATOM 1299 C CA . ARG A 1 165 ? -5.213 -10.196 5.676 1.00 63.78 165 ARG A CA 1
ATOM 1300 C C . ARG A 1 165 ? -4.261 -9.072 5.265 1.00 63.78 165 ARG A C 1
ATOM 1302 O O . ARG A 1 165 ? -4.573 -7.905 5.488 1.00 63.78 165 ARG A O 1
ATOM 1309 N N . ILE A 1 166 ? -3.118 -9.432 4.690 1.00 62.50 166 ILE A N 1
ATOM 1310 C CA . ILE A 1 166 ? -2.020 -8.523 4.347 1.00 62.50 166 ILE A CA 1
ATOM 1311 C C . ILE A 1 166 ? -1.707 -8.632 2.862 1.00 62.50 166 ILE A C 1
ATOM 1313 O O . ILE A 1 166 ? -1.417 -9.718 2.363 1.00 62.50 166 ILE A O 1
ATOM 1317 N N . GLY A 1 167 ? -1.689 -7.492 2.183 1.00 70.81 167 GLY A N 1
ATOM 1318 C CA . GLY A 1 167 ? -1.257 -7.399 0.802 1.00 70.81 167 GLY A CA 1
ATOM 1319 C C . GLY A 1 167 ? 0.117 -6.738 0.657 1.00 70.81 167 GLY A C 1
ATOM 1320 O O . GLY A 1 167 ? 0.373 -5.708 1.279 1.00 70.81 167 GLY A O 1
ATOM 1321 N N . TYR A 1 168 ? 0.981 -7.296 -0.192 1.00 79.88 168 TYR A N 1
ATOM 1322 C CA . TYR A 1 168 ? 2.193 -6.623 -0.671 1.00 79.88 168 TYR A CA 1
ATOM 1323 C C . TYR A 1 168 ? 1.909 -6.000 -2.047 1.00 79.88 168 TYR A C 1
ATOM 1325 O O . TYR A 1 168 ? 1.498 -6.699 -2.974 1.00 79.88 168 TYR A O 1
ATOM 1333 N N . GLU A 1 169 ? 2.097 -4.686 -2.178 1.00 80.12 169 GLU A N 1
ATOM 1334 C CA . GLU A 1 169 ? 2.042 -3.962 -3.452 1.00 80.12 169 GLU A CA 1
ATOM 1335 C C . GLU A 1 169 ? 3.466 -3.729 -3.998 1.00 80.12 169 GLU A C 1
ATOM 1337 O O . GLU A 1 169 ? 4.294 -3.160 -3.284 1.00 80.12 169 GLU A O 1
ATOM 1342 N N . PRO A 1 170 ? 3.784 -4.124 -5.246 1.00 83.00 170 PRO A N 1
ATOM 1343 C CA . PRO A 1 170 ? 4.975 -3.627 -5.929 1.00 83.00 170 PRO A CA 1
ATOM 1344 C C . PRO A 1 170 ? 4.739 -2.172 -6.338 1.00 83.00 170 PRO A C 1
ATOM 1346 O O . PRO A 1 170 ? 3.755 -1.885 -7.015 1.00 83.00 170 PRO A O 1
ATOM 1349 N N . LEU A 1 171 ? 5.641 -1.258 -5.980 1.00 80.88 171 LEU A N 1
ATOM 1350 C CA . LEU A 1 171 ? 5.586 0.131 -6.446 1.00 80.88 171 LEU A CA 1
ATOM 1351 C C . LEU A 1 171 ? 6.420 0.294 -7.715 1.00 80.88 171 LEU A C 1
ATOM 1353 O O . LEU A 1 171 ? 7.573 -0.138 -7.752 1.00 80.88 171 LEU A O 1
ATOM 1357 N N . SER A 1 172 ? 5.877 0.954 -8.744 1.00 80.44 172 SER A N 1
ATOM 1358 C CA . SER A 1 172 ? 6.644 1.216 -9.967 1.00 80.44 172 SER A CA 1
ATOM 1359 C C . SER A 1 172 ? 7.898 2.023 -9.634 1.00 80.44 172 SER A C 1
ATOM 1361 O O . SER A 1 172 ? 7.808 3.050 -8.960 1.00 80.44 172 SER A O 1
ATOM 1363 N N . TRP A 1 173 ? 9.054 1.560 -10.117 1.00 79.12 173 TRP A N 1
ATOM 1364 C CA . TRP A 1 173 ? 10.377 2.127 -9.814 1.00 79.12 173 TRP A CA 1
ATOM 1365 C C . TRP A 1 173 ? 10.781 2.073 -8.326 1.00 79.12 173 TRP A C 1
ATOM 1367 O O . TRP A 1 173 ? 11.615 2.865 -7.882 1.00 79.12 173 TRP A O 1
ATOM 1377 N N . GLY A 1 174 ? 10.231 1.126 -7.558 1.00 71.81 174 GLY A N 1
ATOM 1378 C CA . GLY A 1 174 ? 10.727 0.779 -6.227 1.00 71.81 174 GLY A CA 1
ATOM 1379 C C . GLY A 1 174 ? 12.217 0.401 -6.231 1.00 71.81 174 GLY A C 1
ATOM 1380 O O . GLY A 1 174 ? 12.757 -0.114 -7.206 1.00 71.81 174 GLY A O 1
ATOM 1381 N N . THR A 1 175 ? 12.917 0.668 -5.127 1.00 65.31 175 THR A N 1
ATOM 1382 C CA . THR A 1 175 ? 14.392 0.567 -5.069 1.00 65.31 175 THR A CA 1
ATOM 1383 C C . THR A 1 175 ? 14.930 -0.867 -5.179 1.00 65.31 175 THR A C 1
ATOM 1385 O O . THR A 1 175 ? 16.088 -1.061 -5.547 1.00 65.31 175 THR A O 1
ATOM 1388 N N . VAL A 1 176 ? 14.126 -1.869 -4.807 1.00 70.94 176 VAL A N 1
ATOM 1389 C CA . VAL A 1 176 ? 14.551 -3.281 -4.707 1.00 70.94 176 VAL A CA 1
ATOM 1390 C C . VAL A 1 176 ? 13.479 -4.223 -5.255 1.00 70.94 176 VAL A C 1
ATOM 1392 O O . VAL A 1 176 ? 13.778 -5.107 -6.055 1.00 70.94 176 VAL A O 1
ATOM 1395 N N . ILE A 1 177 ? 12.228 -4.002 -4.851 1.00 80.62 177 ILE A N 1
ATOM 1396 C CA . ILE A 1 177 ? 11.045 -4.673 -5.385 1.00 80.62 177 ILE A CA 1
ATOM 1397 C C . ILE A 1 177 ? 10.244 -3.626 -6.146 1.00 80.62 177 ILE A C 1
ATOM 1399 O O . ILE A 1 177 ? 9.839 -2.628 -5.551 1.00 80.62 177 ILE A O 1
ATOM 1403 N N . ASP A 1 178 ? 10.043 -3.839 -7.443 1.00 86.06 178 ASP A N 1
ATOM 1404 C CA . ASP A 1 178 ? 9.348 -2.875 -8.300 1.00 86.06 178 ASP A CA 1
ATOM 1405 C C . ASP A 1 178 ? 8.307 -3.502 -9.236 1.00 86.06 178 ASP A C 1
ATOM 1407 O O . ASP A 1 178 ? 7.570 -2.787 -9.909 1.00 86.06 178 ASP A O 1
ATOM 1411 N N . ASN A 1 179 ? 8.210 -4.832 -9.286 1.00 89.19 179 ASN A N 1
ATOM 1412 C CA . ASN A 1 179 ? 7.334 -5.536 -10.217 1.00 89.19 179 ASN A CA 1
ATOM 1413 C C . ASN A 1 179 ? 6.603 -6.725 -9.574 1.00 89.19 179 ASN A C 1
ATOM 1415 O O . ASN A 1 179 ? 7.004 -7.268 -8.542 1.00 89.19 179 ASN A O 1
ATOM 1419 N N . TRP A 1 180 ? 5.508 -7.145 -10.214 1.00 91.69 180 TRP A N 1
ATOM 1420 C CA . TRP A 1 180 ? 4.609 -8.163 -9.668 1.00 91.69 180 TRP A CA 1
ATOM 1421 C C . TRP A 1 180 ? 5.232 -9.558 -9.555 1.00 91.69 180 TRP A C 1
ATOM 1423 O O . TRP A 1 180 ? 4.812 -10.319 -8.691 1.00 91.69 180 TRP A O 1
ATOM 1433 N N . MET A 1 181 ? 6.234 -9.897 -10.375 1.00 93.19 181 MET A N 1
ATOM 1434 C CA . MET A 1 181 ? 6.877 -11.218 -10.350 1.00 93.19 181 MET A CA 1
ATOM 1435 C C . MET A 1 181 ? 7.717 -11.393 -9.084 1.00 93.19 181 MET A C 1
ATOM 1437 O O . MET A 1 181 ? 7.612 -12.426 -8.431 1.00 93.19 181 MET A O 1
ATOM 1441 N N . GLN A 1 182 ? 8.481 -10.369 -8.688 1.00 90.69 182 GLN A N 1
ATOM 1442 C CA . GLN A 1 182 ? 9.231 -10.385 -7.427 1.00 90.69 182 GLN A CA 1
ATOM 1443 C C . GLN A 1 182 ? 8.303 -10.467 -6.204 1.00 90.69 182 GLN A C 1
ATOM 1445 O O . GLN A 1 182 ? 8.574 -11.212 -5.264 1.00 90.69 182 GLN A O 1
ATOM 1450 N N . VAL A 1 183 ? 7.196 -9.713 -6.206 1.00 88.81 183 VAL A N 1
ATOM 1451 C CA . VAL A 1 183 ? 6.207 -9.775 -5.116 1.00 88.81 183 VAL A CA 1
ATOM 1452 C C . VAL A 1 183 ? 5.502 -11.127 -5.083 1.00 88.81 183 VAL A C 1
ATOM 1454 O O . VAL A 1 183 ? 5.292 -11.671 -4.001 1.00 88.81 183 VAL A O 1
ATOM 1457 N N . TRP A 1 184 ? 5.168 -11.695 -6.245 1.00 94.06 184 TRP A N 1
ATOM 1458 C CA . TRP A 1 184 ? 4.574 -13.024 -6.323 1.00 94.06 184 TRP A CA 1
ATOM 1459 C C . TRP A 1 184 ? 5.527 -14.103 -5.801 1.00 94.06 184 TRP A C 1
ATOM 1461 O O . TRP A 1 184 ? 5.092 -14.914 -4.993 1.00 94.06 184 TRP A O 1
ATOM 1471 N N . GLU A 1 185 ? 6.821 -14.055 -6.142 1.00 93.88 185 GLU A N 1
ATOM 1472 C CA . GLU A 1 185 ? 7.827 -14.967 -5.576 1.00 93.88 185 GLU A CA 1
ATOM 1473 C C . GLU A 1 185 ? 7.856 -14.890 -4.039 1.00 93.88 185 GLU A C 1
ATOM 1475 O O . GLU A 1 185 ? 7.854 -15.917 -3.361 1.00 93.88 185 GLU A O 1
ATOM 1480 N N . ILE A 1 186 ? 7.826 -13.681 -3.466 1.00 88.69 186 ILE A N 1
ATOM 1481 C CA . ILE A 1 186 ? 7.784 -13.495 -2.007 1.00 88.69 186 ILE A CA 1
ATOM 1482 C C . ILE A 1 186 ? 6.502 -14.099 -1.420 1.00 88.69 186 ILE A C 1
ATOM 1484 O O . ILE A 1 186 ? 6.571 -14.866 -0.464 1.00 88.69 186 ILE A O 1
ATOM 1488 N N . VAL A 1 187 ? 5.335 -13.786 -1.985 1.00 90.69 187 VAL A N 1
ATOM 1489 C CA . VAL A 1 187 ? 4.031 -14.254 -1.485 1.00 90.69 187 VAL A CA 1
ATOM 1490 C C . VAL A 1 187 ? 3.884 -15.775 -1.596 1.00 90.69 187 VAL A C 1
ATOM 1492 O O . VAL A 1 187 ? 3.468 -16.414 -0.630 1.00 90.69 187 VAL A O 1
ATOM 1495 N N . GLU A 1 188 ? 4.280 -16.367 -2.724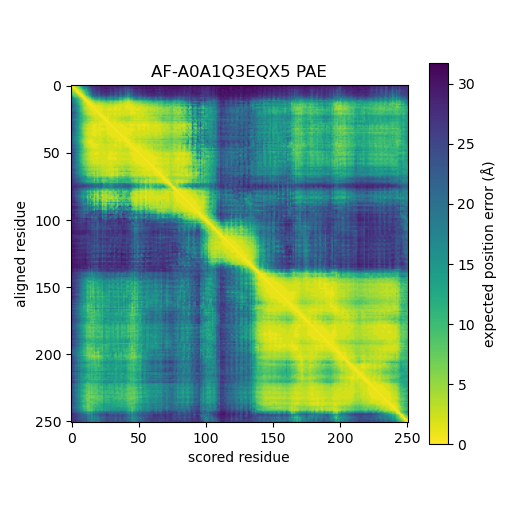 1.00 95.31 188 GLU A N 1
ATOM 1496 C CA . GLU A 1 188 ? 4.293 -17.819 -2.939 1.00 95.31 188 GLU A CA 1
ATOM 1497 C C . GLU A 1 188 ? 5.201 -18.522 -1.920 1.00 95.31 188 GLU A C 1
ATOM 1499 O O . GLU A 1 188 ? 4.829 -19.544 -1.347 1.00 95.31 188 GLU A O 1
ATOM 1504 N N . ARG A 1 189 ? 6.367 -17.938 -1.614 1.00 95.38 189 ARG A N 1
ATOM 1505 C CA . ARG A 1 189 ? 7.311 -18.473 -0.620 1.00 95.38 189 ARG A CA 1
ATOM 1506 C C . ARG A 1 189 ? 6.895 -18.225 0.836 1.00 95.38 189 ARG A C 1
ATOM 1508 O O . ARG A 1 189 ? 7.393 -18.919 1.728 1.00 95.38 189 ARG A O 1
ATOM 1515 N N . VAL A 1 190 ? 6.032 -17.246 1.114 1.00 91.44 190 VAL A N 1
ATOM 1516 C CA . VAL A 1 190 ? 5.460 -17.018 2.455 1.00 91.44 190 VAL A CA 1
ATOM 1517 C C . VAL A 1 190 ? 4.502 -18.150 2.834 1.00 91.44 190 VAL A C 1
ATOM 1519 O O . VAL A 1 190 ? 4.582 -18.611 3.974 1.00 91.44 190 VAL A O 1
ATOM 1522 N N . ASP A 1 191 ? 3.686 -18.608 1.876 1.00 94.50 191 ASP A N 1
ATOM 1523 C CA . ASP A 1 191 ? 2.743 -19.737 1.980 1.00 94.50 191 ASP A CA 1
ATOM 1524 C C . ASP A 1 191 ? 1.746 -19.613 3.154 1.00 94.50 191 ASP A C 1
ATOM 1526 O O . ASP A 1 191 ? 1.666 -20.461 4.043 1.00 94.50 191 ASP A O 1
ATOM 1530 N N . LEU A 1 192 ? 0.995 -18.502 3.186 1.00 87.38 192 LEU A N 1
ATOM 1531 C CA . LEU A 1 192 ? -0.068 -18.240 4.167 1.00 87.38 192 LEU A CA 1
ATOM 1532 C C . LEU A 1 192 ? -1.334 -17.721 3.472 1.00 87.38 192 LEU A C 1
ATOM 1534 O O . LEU A 1 192 ? -1.276 -16.732 2.746 1.00 87.38 192 LEU A O 1
ATOM 1538 N N . GLU A 1 193 ? -2.502 -18.310 3.759 1.00 89.50 193 GLU A N 1
ATOM 1539 C CA . GLU A 1 193 ? -3.790 -17.912 3.148 1.00 89.50 193 GLU A CA 1
ATOM 1540 C C . GLU A 1 193 ? -4.186 -16.445 3.420 1.00 89.50 193 GLU A 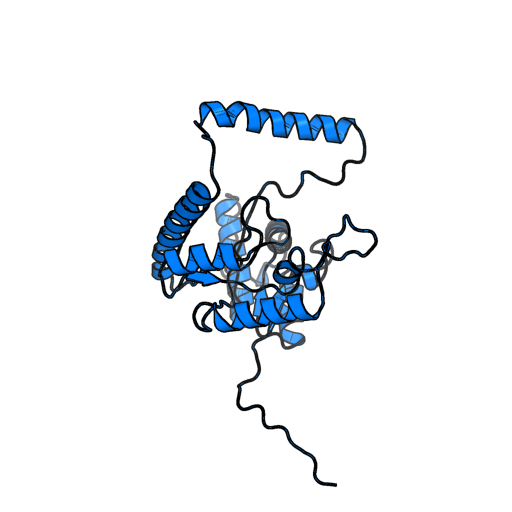C 1
ATOM 1542 O O . GLU A 1 193 ? -4.995 -15.863 2.690 1.00 89.50 193 GLU A O 1
ATOM 1547 N N . ASN A 1 194 ? -3.635 -15.835 4.476 1.00 76.94 194 ASN A N 1
ATOM 1548 C CA . ASN A 1 194 ? -3.882 -14.442 4.838 1.00 76.94 194 ASN A CA 1
ATOM 1549 C C . ASN A 1 194 ? -2.816 -13.455 4.327 1.00 76.94 194 ASN A C 1
ATOM 1551 O O . ASN A 1 194 ? -2.912 -12.272 4.653 1.00 76.94 194 ASN A O 1
ATOM 1555 N N . VAL A 1 195 ? -1.859 -13.895 3.505 1.00 80.75 195 VAL A N 1
ATOM 1556 C CA . VAL A 1 195 ? -0.873 -13.034 2.832 1.00 80.75 195 VAL A CA 1
ATOM 1557 C C . VAL A 1 195 ? -1.046 -13.134 1.316 1.00 80.75 195 VAL A C 1
ATOM 1559 O O . VAL A 1 195 ? -1.289 -14.210 0.778 1.00 80.75 195 VAL A O 1
ATOM 1562 N N . GLY A 1 196 ? -0.956 -12.007 0.609 1.00 85.69 196 GLY A N 1
ATOM 1563 C CA . GLY A 1 196 ? -1.184 -11.974 -0.832 1.00 85.69 196 GLY A CA 1
ATOM 1564 C C . GLY A 1 196 ? -0.619 -10.747 -1.544 1.00 85.69 196 GLY A C 1
ATOM 1565 O O . GLY A 1 196 ? 0.086 -9.929 -0.957 1.00 85.69 196 GLY A O 1
ATOM 1566 N N . VAL A 1 197 ? -0.942 -10.620 -2.830 1.00 86.00 197 VAL A N 1
ATOM 1567 C CA . VAL A 1 197 ? -0.492 -9.536 -3.716 1.00 86.00 197 VAL A CA 1
ATOM 1568 C C . VAL A 1 197 ? -1.582 -8.473 -3.848 1.00 86.00 197 VAL A C 1
ATOM 1570 O O . VAL A 1 197 ? -2.763 -8.799 -4.008 1.00 86.00 197 VAL A O 1
ATOM 1573 N N . LEU A 1 198 ? -1.186 -7.202 -3.836 1.00 75.25 198 LEU A N 1
ATOM 1574 C CA . LEU A 1 198 ? -2.028 -6.075 -4.233 1.00 75.25 198 LEU A CA 1
ATOM 1575 C C . LEU A 1 198 ? -1.676 -5.648 -5.648 1.00 75.25 198 LEU A C 1
ATOM 1577 O O . LEU A 1 198 ? -0.506 -5.533 -6.006 1.00 75.25 198 LEU A O 1
ATOM 1581 N N . LEU A 1 199 ? -2.713 -5.406 -6.442 1.00 83.06 199 LEU A N 1
ATOM 1582 C CA . LEU A 1 199 ? -2.584 -5.039 -7.842 1.00 83.06 199 LEU A CA 1
ATOM 1583 C C . LEU A 1 199 ? -3.092 -3.616 -8.048 1.00 83.06 199 LEU A C 1
ATOM 1585 O O . LEU A 1 199 ? -4.291 -3.389 -8.208 1.00 83.06 199 LEU A O 1
ATOM 1589 N N . ASP A 1 200 ? -2.160 -2.671 -8.072 1.00 83.06 200 ASP A N 1
ATOM 1590 C CA . ASP A 1 200 ? -2.395 -1.322 -8.574 1.00 83.06 200 ASP A CA 1
ATOM 1591 C C . ASP A 1 200 ? -2.031 -1.283 -10.068 1.00 83.06 200 ASP A C 1
ATOM 1593 O O . ASP A 1 200 ? -0.938 -1.688 -10.473 1.00 83.06 200 ASP A O 1
ATOM 1597 N N . SER A 1 201 ? -2.960 -0.836 -10.916 1.00 79.62 201 SER A N 1
ATOM 1598 C CA . SER A 1 201 ? -2.772 -0.833 -12.371 1.00 79.62 201 SER A CA 1
ATOM 1599 C C . SER A 1 201 ? -1.764 0.211 -12.854 1.00 79.62 201 SER A C 1
ATOM 1601 O O . SER A 1 201 ? -1.139 -0.005 -13.892 1.00 79.62 201 SER A O 1
ATOM 1603 N N . PHE A 1 202 ? -1.569 1.307 -12.116 1.00 83.19 202 PHE A N 1
ATOM 1604 C CA . PHE A 1 202 ? -0.505 2.265 -12.386 1.00 83.19 202 PHE A CA 1
ATOM 1605 C C . PHE A 1 202 ? 0.845 1.666 -12.001 1.00 83.19 202 PHE A C 1
ATOM 1607 O O . PHE A 1 202 ? 1.726 1.620 -12.852 1.00 83.19 202 PHE A O 1
ATOM 1614 N N . ASN A 1 203 ? 1.004 1.147 -10.779 1.00 83.81 203 ASN A N 1
ATOM 1615 C CA . ASN A 1 203 ? 2.295 0.601 -10.350 1.00 83.81 203 ASN A CA 1
ATOM 1616 C C . ASN A 1 203 ? 2.698 -0.653 -11.143 1.00 83.81 203 ASN A C 1
ATOM 1618 O O . ASN A 1 203 ? 3.864 -0.804 -11.494 1.00 83.81 203 ASN A O 1
ATOM 1622 N N . THR A 1 204 ? 1.735 -1.504 -11.516 1.00 83.94 204 THR A N 1
ATOM 1623 C CA . THR A 1 204 ? 1.991 -2.665 -12.385 1.00 83.94 204 THR A CA 1
ATOM 1624 C C . THR A 1 204 ? 2.481 -2.224 -13.768 1.00 83.94 204 THR A C 1
ATOM 1626 O O . THR A 1 204 ? 3.466 -2.747 -14.271 1.00 83.94 204 THR A O 1
ATOM 1629 N N . LEU A 1 205 ? 1.833 -1.242 -14.406 1.00 83.12 205 LEU A N 1
ATOM 1630 C CA . LEU A 1 205 ? 2.206 -0.813 -15.762 1.00 83.12 205 LEU A CA 1
ATOM 1631 C C . LEU A 1 205 ? 3.377 0.181 -15.801 1.00 83.12 205 LEU A C 1
ATOM 1633 O O . LEU A 1 205 ? 4.024 0.315 -16.844 1.00 83.12 205 LEU A O 1
ATOM 1637 N N . GLY A 1 206 ? 3.630 0.877 -14.691 1.00 83.62 206 GLY A N 1
ATOM 1638 C CA . GLY A 1 206 ? 4.499 2.046 -14.597 1.00 83.62 206 GLY A CA 1
ATOM 1639 C C . GLY A 1 206 ? 5.902 1.767 -15.107 1.00 83.62 206 GLY A C 1
ATOM 1640 O O . GLY A 1 206 ? 6.300 2.345 -16.106 1.00 83.62 206 GLY A O 1
ATOM 1641 N N . ASN A 1 207 ? 6.619 0.825 -14.501 1.00 80.88 207 ASN A N 1
ATOM 1642 C CA . ASN A 1 207 ? 7.965 0.425 -14.933 1.00 80.88 207 ASN A CA 1
ATOM 1643 C C . ASN A 1 207 ? 7.975 -0.671 -16.017 1.00 80.88 207 ASN A C 1
ATOM 1645 O O . ASN A 1 207 ? 8.950 -0.801 -16.758 1.00 80.88 207 ASN A O 1
ATOM 1649 N N . GLN A 1 208 ? 6.910 -1.471 -16.132 1.00 83.69 208 GLN A N 1
ATOM 1650 C CA . GLN A 1 208 ? 6.850 -2.567 -17.103 1.00 83.69 208 GLN A CA 1
ATOM 1651 C C . GLN A 1 208 ? 6.649 -2.082 -18.540 1.00 83.69 208 GLN A C 1
ATOM 1653 O O . GLN A 1 208 ? 7.124 -2.726 -19.481 1.00 83.69 208 GLN A O 1
ATOM 1658 N N . TYR A 1 209 ? 5.945 -0.961 -18.716 1.00 87.44 209 TYR A N 1
ATOM 1659 C CA . TYR A 1 209 ? 5.656 -0.368 -20.019 1.00 87.44 209 TYR A CA 1
ATOM 1660 C C . TYR A 1 209 ? 6.232 1.041 -20.181 1.00 87.44 209 TYR A C 1
ATOM 1662 O O . TYR A 1 209 ? 6.755 1.348 -21.257 1.00 87.44 209 TYR A O 1
ATOM 1670 N N . ALA A 1 210 ? 6.150 1.894 -19.155 1.00 86.94 210 ALA A N 1
ATOM 1671 C CA . ALA A 1 210 ? 6.571 3.287 -19.253 1.00 86.94 210 ALA A CA 1
ATOM 1672 C C . ALA A 1 210 ? 8.005 3.527 -18.746 1.00 86.94 210 ALA A C 1
ATOM 1674 O O . ALA A 1 210 ? 8.496 2.912 -17.804 1.00 86.94 210 ALA A O 1
ATOM 1675 N N . ASP A 1 211 ? 8.681 4.480 -19.381 1.00 86.50 211 ASP A N 1
ATOM 1676 C CA . ASP A 1 211 ? 9.968 5.005 -18.920 1.00 86.50 211 ASP A CA 1
ATOM 1677 C C . ASP A 1 211 ? 9.941 6.530 -19.098 1.00 86.50 211 ASP A C 1
ATOM 1679 O O . ASP A 1 211 ? 10.045 7.006 -20.236 1.00 86.50 211 ASP A O 1
ATOM 1683 N N . PRO A 1 212 ? 9.778 7.318 -18.015 1.00 82.50 212 PRO A N 1
ATOM 1684 C CA . PRO A 1 212 ? 9.725 8.778 -18.091 1.00 82.50 212 PRO A CA 1
ATOM 1685 C C . PRO A 1 212 ? 11.061 9.409 -18.523 1.00 82.50 212 PRO A C 1
ATOM 1687 O O . PRO A 1 212 ? 11.092 10.593 -18.852 1.00 82.50 212 PRO A O 1
ATOM 1690 N N . GLY A 1 213 ? 12.156 8.639 -18.557 1.00 84.38 213 GLY A N 1
ATOM 1691 C CA . GLY A 1 213 ? 13.440 9.043 -19.123 1.00 84.38 213 GLY A CA 1
ATOM 1692 C C . GLY A 1 213 ? 13.516 8.948 -20.653 1.00 84.38 213 GLY A C 1
ATOM 1693 O O . GLY A 1 213 ? 14.421 9.539 -21.245 1.00 84.38 213 GLY A O 1
ATOM 1694 N N . GLN A 1 214 ? 12.584 8.253 -21.324 1.00 85.50 214 GLN A N 1
ATOM 1695 C CA . GLN A 1 214 ? 12.519 8.223 -22.792 1.00 85.50 214 GLN A CA 1
ATOM 1696 C C . GLN A 1 214 ? 11.639 9.344 -23.346 1.00 85.50 214 GLN A C 1
ATOM 1698 O O . GLN A 1 214 ? 10.546 9.609 -22.851 1.00 85.50 214 GLN A O 1
ATOM 1703 N N . ALA A 1 215 ? 12.033 9.904 -24.493 1.00 89.69 215 ALA A N 1
ATOM 1704 C CA . ALA A 1 215 ? 11.201 10.852 -25.242 1.00 89.69 215 ALA A CA 1
ATOM 1705 C C . ALA A 1 215 ? 9.857 10.254 -25.722 1.00 89.69 215 ALA A C 1
ATOM 1707 O O . ALA A 1 215 ? 8.913 10.993 -25.985 1.00 89.69 215 ALA A O 1
ATOM 1708 N N . SER A 1 216 ? 9.770 8.925 -25.841 1.00 90.69 216 SER A N 1
ATOM 1709 C CA . SER A 1 216 ? 8.543 8.172 -26.141 1.00 90.69 216 SER A CA 1
ATOM 1710 C C . SER A 1 216 ? 7.694 7.843 -24.909 1.00 90.69 216 SER A C 1
ATOM 1712 O O . SER A 1 216 ? 6.646 7.225 -25.071 1.00 90.69 216 SER A O 1
ATOM 1714 N N . THR A 1 217 ? 8.179 8.157 -23.701 1.00 87.94 217 THR A N 1
ATOM 1715 C CA . THR A 1 217 ? 7.647 7.730 -22.391 1.00 87.94 217 THR A CA 1
ATOM 1716 C C . THR 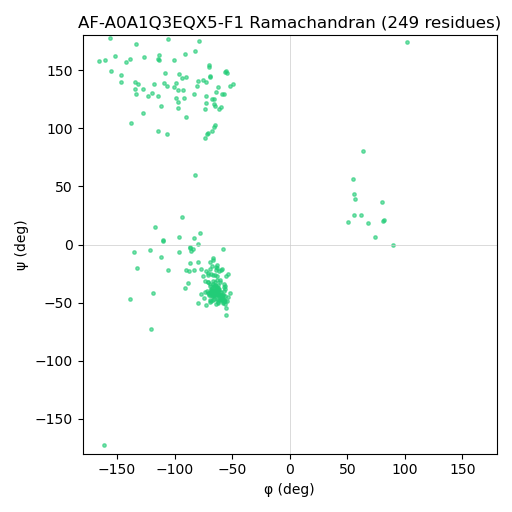A 1 217 ? 7.397 6.219 -22.248 1.00 87.94 217 THR A C 1
ATOM 1718 O O . THR A 1 217 ? 6.635 5.795 -21.386 1.00 87.94 217 THR A O 1
ATOM 1721 N N . ILE A 1 218 ? 8.010 5.394 -23.102 1.00 90.31 218 ILE A N 1
ATOM 1722 C 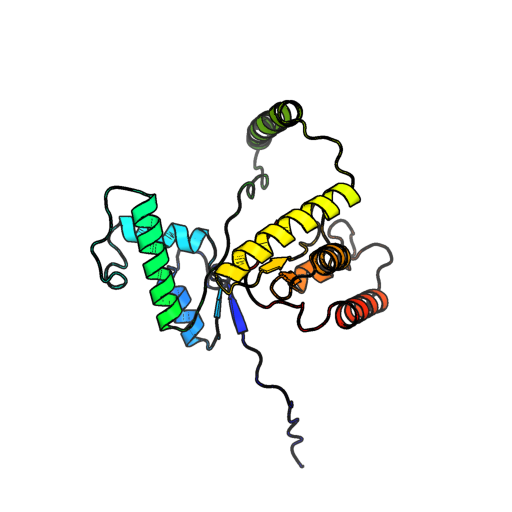CA . ILE A 1 218 ? 7.813 3.939 -23.204 1.00 90.31 218 ILE A CA 1
ATOM 1723 C C . ILE A 1 218 ? 9.183 3.270 -23.133 1.00 90.31 218 ILE A C 1
ATOM 1725 O O . ILE A 1 218 ? 10.097 3.694 -23.847 1.00 90.31 218 ILE A O 1
ATOM 1729 N N . CYS A 1 219 ? 9.297 2.211 -22.328 1.00 89.19 219 CYS A N 1
ATOM 1730 C CA . CYS A 1 219 ? 10.501 1.397 -22.179 1.00 89.19 219 CYS A CA 1
ATOM 1731 C C . CYS A 1 219 ? 11.078 0.975 -23.539 1.00 89.19 219 CYS A C 1
ATOM 1733 O O . CYS A 1 219 ? 10.363 0.570 -24.461 1.00 89.19 219 CYS A O 1
ATOM 1735 N N . LYS A 1 220 ? 12.404 1.037 -23.683 1.00 89.06 220 LYS A N 1
ATOM 1736 C CA . LYS A 1 220 ? 13.062 0.726 -24.957 1.00 89.06 220 LYS A CA 1
ATOM 1737 C C . LYS A 1 220 ? 12.794 -0.725 -25.377 1.00 89.06 220 LYS A C 1
ATOM 1739 O O . LYS A 1 220 ? 13.258 -1.658 -24.734 1.00 89.06 220 LYS A O 1
ATOM 1744 N N . GLY A 1 221 ? 12.113 -0.895 -26.509 1.00 88.62 221 GLY A N 1
ATOM 1745 C CA . GLY A 1 221 ? 11.750 -2.208 -27.052 1.00 88.62 221 GLY A CA 1
ATOM 1746 C C . GLY A 1 221 ? 10.405 -2.753 -26.563 1.00 88.62 221 GLY A C 1
ATOM 1747 O O . GLY A 1 221 ? 10.012 -3.824 -27.021 1.00 88.62 221 GLY A O 1
ATOM 1748 N N . GLN A 1 222 ? 9.680 -2.033 -25.697 1.00 91.12 222 GLN A N 1
ATOM 1749 C CA . GLN A 1 222 ? 8.321 -2.423 -25.331 1.00 91.12 222 GLN A CA 1
ATOM 1750 C C . GLN A 1 222 ? 7.325 -2.242 -26.479 1.00 91.12 222 GLN A C 1
ATOM 1752 O O . GLN A 1 222 ? 7.480 -1.397 -27.364 1.00 91.12 222 GLN A O 1
ATOM 1757 N N . THR A 1 223 ? 6.271 -3.054 -26.441 1.00 92.38 223 THR A N 1
ATOM 1758 C CA . THR A 1 223 ? 5.147 -3.017 -27.379 1.00 92.38 223 THR A CA 1
ATOM 1759 C C . THR A 1 223 ? 3.845 -3.294 -26.637 1.00 92.38 223 THR A C 1
ATOM 1761 O O . THR A 1 223 ? 3.841 -3.969 -25.609 1.00 92.38 223 THR A O 1
ATOM 1764 N N . LEU A 1 224 ? 2.714 -2.847 -27.190 1.00 89.19 224 LEU A N 1
ATOM 1765 C CA . LEU A 1 224 ? 1.397 -3.169 -26.631 1.00 89.19 224 LEU A CA 1
ATOM 1766 C C . LEU A 1 224 ? 1.170 -4.689 -26.512 1.00 89.19 224 LEU A C 1
ATOM 1768 O O . LEU A 1 224 ? 0.571 -5.141 -25.544 1.00 89.19 224 LEU A O 1
ATOM 1772 N N . ALA A 1 225 ? 1.681 -5.484 -27.459 1.00 93.19 225 ALA A N 1
ATOM 1773 C CA . ALA A 1 225 ? 1.559 -6.941 -27.424 1.00 93.19 225 ALA A CA 1
ATOM 1774 C C . ALA A 1 225 ? 2.341 -7.569 -26.256 1.00 93.19 225 ALA A C 1
ATOM 1776 O O . ALA A 1 225 ? 1.816 -8.441 -25.574 1.00 93.19 225 ALA A O 1
ATOM 1777 N N . ALA A 1 226 ? 3.565 -7.101 -25.991 1.00 91.56 226 ALA A N 1
ATOM 1778 C CA . ALA A 1 226 ? 4.371 -7.583 -24.868 1.00 91.56 226 ALA A CA 1
ATOM 1779 C C . ALA A 1 226 ? 3.825 -7.114 -23.504 1.00 91.56 226 ALA A C 1
ATOM 1781 O O . ALA A 1 226 ? 3.889 -7.866 -22.534 1.00 91.56 226 ALA A O 1
ATOM 1782 N N . MET A 1 227 ? 3.222 -5.921 -23.436 1.00 90.69 227 MET A N 1
ATOM 1783 C CA . MET A 1 227 ? 2.470 -5.462 -22.262 1.00 90.69 227 MET A CA 1
ATOM 1784 C C . MET A 1 227 ? 1.254 -6.358 -21.983 1.00 90.69 227 MET A C 1
ATOM 1786 O O . MET A 1 227 ? 1.081 -6.821 -20.861 1.00 90.69 227 MET A O 1
ATOM 1790 N N . LEU A 1 228 ? 0.426 -6.629 -23.001 1.00 91.00 228 LEU A N 1
ATOM 1791 C CA . LEU A 1 228 ? -0.752 -7.493 -22.865 1.00 91.00 228 LEU A CA 1
ATOM 1792 C C . LEU A 1 228 ? -0.364 -8.920 -22.465 1.00 91.00 228 LEU A C 1
ATOM 1794 O O . LEU A 1 228 ? -0.964 -9.461 -21.545 1.00 91.00 228 LEU A O 1
ATOM 1798 N N . PHE A 1 229 ? 0.682 -9.482 -23.077 1.00 92.81 229 PHE A N 1
ATOM 1799 C CA . PHE A 1 229 ? 1.217 -10.788 -22.691 1.00 92.81 229 PHE A CA 1
ATOM 1800 C C . PHE A 1 229 ? 1.648 -10.817 -21.217 1.00 92.81 229 PHE A C 1
ATOM 1802 O O . PHE A 1 229 ? 1.312 -11.750 -20.500 1.00 92.81 229 PHE A O 1
AT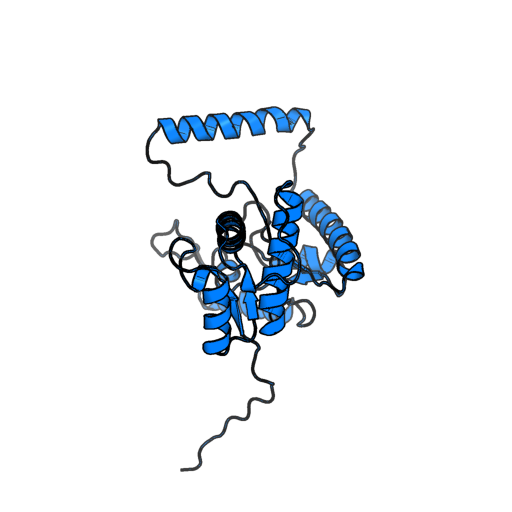OM 1809 N N . ASN A 1 230 ? 2.325 -9.777 -20.717 1.00 91.19 230 ASN A N 1
ATOM 1810 C CA . ASN A 1 230 ? 2.709 -9.739 -19.305 1.00 91.19 230 ASN A CA 1
ATOM 1811 C C . ASN A 1 230 ? 1.502 -9.636 -18.346 1.00 91.19 230 ASN A C 1
ATOM 1813 O O . ASN A 1 230 ? 1.529 -10.238 -17.275 1.00 91.19 230 ASN A O 1
ATOM 1817 N N . LEU A 1 231 ? 0.433 -8.931 -18.738 1.00 90.44 231 LEU A N 1
ATOM 1818 C CA . LEU A 1 231 ? -0.823 -8.895 -17.978 1.00 90.44 231 LEU A CA 1
ATOM 1819 C C . LEU A 1 231 ? -1.572 -10.240 -18.004 1.00 90.44 231 LEU A C 1
ATOM 1821 O O . LEU A 1 231 ? -2.214 -10.596 -17.016 1.00 90.44 231 LEU A O 1
ATOM 1825 N N . GLU A 1 232 ? -1.495 -10.990 -19.107 1.00 92.31 232 GLU A N 1
ATOM 1826 C CA . GLU A 1 232 ? -2.013 -12.362 -19.189 1.00 92.31 232 GLU A CA 1
ATOM 1827 C C . GLU A 1 232 ? -1.221 -13.300 -18.263 1.00 92.31 232 GLU A C 1
ATOM 1829 O O . GLU A 1 232 ? -1.828 -14.003 -17.456 1.00 92.31 232 GLU A O 1
ATOM 1834 N N . GLU A 1 233 ? 0.115 -13.238 -18.282 1.00 93.69 233 GLU A N 1
ATOM 1835 C CA . GLU A 1 233 ? 0.978 -14.020 -17.383 1.00 93.69 233 GLU A CA 1
ATOM 1836 C C . GLU A 1 233 ? 0.716 -13.696 -15.902 1.00 93.69 233 GLU A C 1
ATOM 1838 O O . GLU A 1 233 ? 0.634 -14.615 -15.089 1.00 93.69 233 GLU A O 1
ATOM 1843 N N . LEU A 1 234 ? 0.506 -12.421 -15.547 1.00 90.44 234 LEU A N 1
ATOM 1844 C CA . LEU A 1 234 ? 0.079 -11.987 -14.208 1.00 90.44 234 LEU A CA 1
ATOM 1845 C C . LEU A 1 234 ? -1.244 -12.644 -13.796 1.00 90.44 234 LEU A C 1
ATOM 1847 O O . LEU A 1 234 ? -1.349 -13.207 -12.705 1.00 90.44 234 LEU A O 1
ATOM 1851 N N . ALA A 1 235 ? -2.249 -12.582 -14.672 1.00 87.62 235 ALA A N 1
ATOM 1852 C CA . ALA A 1 235 ? -3.589 -13.097 -14.401 1.00 87.62 235 ALA A CA 1
ATOM 1853 C C . ALA A 1 235 ? -3.655 -14.634 -14.319 1.00 87.62 235 ALA A C 1
ATOM 1855 O O . ALA A 1 235 ? -4.600 -15.172 -13.739 1.00 87.62 235 ALA A O 1
ATOM 1856 N N . ILE A 1 236 ? -2.678 -15.333 -14.905 1.00 91.94 236 ILE A N 1
ATOM 1857 C CA . ILE A 1 236 ? -2.551 -16.796 -14.863 1.00 91.94 236 ILE A CA 1
ATOM 1858 C C . ILE A 1 236 ? -1.693 -17.242 -13.670 1.00 91.94 236 ILE A C 1
ATOM 1860 O O . ILE A 1 236 ? -2.006 -18.256 -13.047 1.00 91.94 236 ILE A O 1
ATOM 1864 N N . SER A 1 237 ? -0.639 -16.487 -13.347 1.00 92.25 237 SER A N 1
ATOM 1865 C CA . SER A 1 237 ? 0.341 -16.832 -12.309 1.00 92.25 237 SER A CA 1
ATOM 1866 C C . SER A 1 237 ? -0.176 -16.573 -10.894 1.00 92.25 237 SER A C 1
ATOM 1868 O O . SER A 1 237 ? 0.013 -17.414 -10.022 1.00 92.25 237 SER A O 1
ATOM 1870 N N . ILE A 1 238 ? -0.847 -15.438 -10.655 1.00 89.69 238 ILE A N 1
ATOM 1871 C CA . ILE A 1 238 ? -1.368 -15.089 -9.327 1.00 89.69 238 ILE A CA 1
ATOM 1872 C C . ILE A 1 238 ? -2.799 -15.636 -9.193 1.00 89.69 238 ILE A C 1
ATOM 1874 O O . ILE A 1 238 ? -3.726 -15.105 -9.815 1.00 89.69 238 ILE A O 1
ATOM 1878 N N . PRO A 1 239 ? -3.045 -16.673 -8.371 1.00 85.81 239 PRO A N 1
ATOM 1879 C CA . PRO A 1 239 ? -4.377 -17.226 -8.212 1.00 85.81 239 PRO A CA 1
ATOM 1880 C C . PRO A 1 239 ? -5.284 -16.232 -7.478 1.00 85.81 239 PRO A C 1
ATOM 1882 O O . PRO A 1 239 ? -4.880 -15.545 -6.541 1.00 85.81 239 PRO A O 1
ATOM 1885 N N . ARG A 1 240 ? -6.567 -16.206 -7.850 1.00 79.44 240 ARG A N 1
ATOM 1886 C CA . ARG A 1 240 ? -7.563 -15.240 -7.346 1.00 79.44 240 ARG A CA 1
ATOM 1887 C C . ARG A 1 240 ? -7.693 -15.158 -5.813 1.00 79.44 240 ARG A C 1
ATOM 1889 O O . ARG A 1 240 ? -8.153 -14.140 -5.304 1.00 79.44 240 ARG A O 1
ATOM 1896 N N . TYR A 1 241 ? -7.353 -16.210 -5.068 1.00 77.75 241 TYR A N 1
ATOM 1897 C CA . TYR A 1 241 ? -7.379 -16.157 -3.599 1.00 77.75 241 TYR A CA 1
ATOM 1898 C C . TYR A 1 241 ? -6.197 -15.364 -3.014 1.00 77.75 241 TYR A C 1
ATOM 1900 O O . TYR A 1 241 ? -6.345 -14.777 -1.946 1.00 77.75 241 TYR A O 1
ATOM 1908 N N . ALA A 1 242 ? -5.068 -15.307 -3.728 1.00 78.44 242 ALA A N 1
ATOM 1909 C CA . ALA A 1 242 ? -3.876 -14.560 -3.345 1.00 78.44 242 ALA A CA 1
ATOM 1910 C C . ALA A 1 242 ? -3.913 -13.091 -3.805 1.00 78.44 242 ALA A C 1
ATOM 1912 O O . ALA A 1 242 ? -3.170 -12.275 -3.271 1.00 78.44 242 ALA A O 1
ATOM 1913 N N . THR A 1 243 ? -4.788 -12.707 -4.743 1.00 70.12 243 THR A N 1
ATOM 1914 C CA . THR A 1 243 ? -5.061 -11.282 -5.012 1.00 70.12 243 THR A CA 1
ATOM 1915 C C . THR A 1 243 ? -5.903 -10.688 -3.884 1.00 70.12 243 THR A C 1
ATOM 1917 O O . THR A 1 243 ? -7.049 -11.100 -3.679 1.00 70.12 243 THR A O 1
ATOM 1920 N N . MET A 1 244 ? -5.360 -9.711 -3.160 1.00 62.62 244 MET A N 1
ATOM 1921 C CA . MET A 1 244 ? -6.018 -9.093 -2.007 1.00 62.62 244 MET A CA 1
ATOM 1922 C C . MET A 1 244 ? -6.654 -7.748 -2.345 1.00 62.62 244 MET A C 1
ATOM 1924 O O . MET A 1 244 ? -6.344 -7.123 -3.353 1.00 62.62 244 MET A O 1
ATOM 1928 N N . THR A 1 245 ? -7.618 -7.332 -1.520 1.00 45.69 245 THR A N 1
ATOM 1929 C CA . THR A 1 245 ? -8.451 -6.145 -1.791 1.00 45.69 245 THR A CA 1
ATOM 1930 C C . THR A 1 245 ? -8.379 -5.072 -0.704 1.00 45.69 245 THR A C 1
ATOM 1932 O O . THR A 1 245 ? -8.984 -4.025 -0.890 1.00 45.69 245 THR A O 1
ATOM 1935 N N . MET A 1 246 ? -7.684 -5.309 0.419 1.00 43.09 246 MET A N 1
ATOM 1936 C CA . MET A 1 246 ? -7.470 -4.322 1.491 1.00 43.09 246 MET A CA 1
ATOM 1937 C C . MET A 1 246 ? -6.159 -4.575 2.255 1.00 43.09 246 MET A C 1
ATOM 1939 O O . MET A 1 246 ? -5.609 -5.672 2.203 1.00 43.09 246 MET A O 1
ATOM 1943 N N . ILE A 1 247 ? -5.720 -3.530 2.968 1.00 32.66 247 ILE A N 1
ATOM 1944 C CA . ILE A 1 247 ? -4.419 -3.335 3.634 1.00 32.66 247 ILE A CA 1
ATOM 1945 C C . ILE A 1 247 ? -3.239 -3.299 2.659 1.00 32.66 247 ILE A C 1
ATOM 1947 O O . ILE A 1 247 ? -2.488 -4.261 2.507 1.00 32.66 247 ILE A O 1
ATOM 1951 N N . ARG A 1 248 ? -3.078 -2.111 2.061 1.00 40.41 248 ARG A N 1
ATOM 1952 C CA . ARG A 1 248 ? -1.851 -1.614 1.436 1.00 40.41 248 ARG A CA 1
ATOM 1953 C C . ARG A 1 248 ? -0.731 -1.565 2.472 1.00 40.41 248 ARG A C 1
ATOM 1955 O O . ARG A 1 248 ? -0.841 -0.845 3.463 1.00 40.41 248 ARG A O 1
ATOM 1962 N N . LEU A 1 249 ? 0.332 -2.328 2.235 1.00 33.91 249 LEU A N 1
ATOM 1963 C CA . LEU A 1 249 ? 1.653 -2.074 2.796 1.00 33.91 249 LEU A CA 1
ATOM 1964 C C . LEU A 1 249 ? 2.533 -1.546 1.665 1.00 33.91 249 LEU A C 1
ATOM 1966 O O . LEU A 1 249 ? 3.111 -2.323 0.909 1.00 33.91 249 LEU A O 1
ATOM 1970 N N . ASP A 1 250 ? 2.624 -0.222 1.559 1.00 33.12 250 ASP A N 1
ATOM 1971 C CA . ASP A 1 250 ? 3.774 0.388 0.900 1.00 33.12 250 ASP A CA 1
ATOM 1972 C C . ASP A 1 250 ? 5.021 0.038 1.737 1.00 33.12 250 ASP A C 1
ATOM 1974 O O . ASP A 1 250 ? 5.016 0.232 2.962 1.00 33.12 250 ASP A O 1
ATOM 1978 N N . VAL A 1 251 ? 6.086 -0.452 1.095 1.00 35.59 251 VAL A N 1
ATOM 1979 C CA . VAL A 1 251 ? 7.388 -0.746 1.727 1.00 35.59 251 VAL A CA 1
ATOM 1980 C C . VAL A 1 251 ? 8.496 -0.024 0.974 1.00 35.59 251 VAL A C 1
ATOM 1982 O O . VAL A 1 251 ? 8.581 -0.234 -0.254 1.00 35.59 251 VAL A O 1
#

Solvent-accessible surface area (backbone atoms only — not comparable to full-atom values): 14861 Å² total; per-residue (Å²): 133,84,82,84,78,81,78,69,92,61,79,80,82,82,45,66,45,50,44,61,80,64,46,56,55,93,82,40,55,47,74,58,39,56,53,49,40,50,76,72,68,41,61,30,45,41,60,42,57,67,35,53,57,49,42,46,54,40,44,78,73,67,41,75,60,88,59,52,94,63,88,80,60,89,87,46,70,69,58,30,51,50,52,42,51,49,29,52,47,51,53,31,49,79,74,60,32,62,81,75,60,89,89,83,82,89,73,90,63,90,68,90,46,69,69,50,48,54,51,52,47,53,54,51,48,58,53,62,66,46,40,64,80,72,62,67,70,90,75,47,72,65,59,48,47,54,51,47,21,57,48,50,38,53,48,32,68,52,30,52,80,72,77,41,55,46,15,46,44,37,41,43,76,36,97,83,58,31,41,64,66,64,47,46,54,31,41,65,68,38,69,46,92,43,39,20,40,35,84,52,73,61,27,55,43,38,57,75,42,32,26,88,89,38,97,78,42,39,35,91,88,62,48,75,67,60,51,51,49,52,54,49,51,48,67,68,69,55,51,76,81,36,53,45,90,58,42,73,42,86,126

Organism: Lentinula edodes (NCBI:txid5353)